Protein AF-A0A497NDK1-F1 (afdb_monomer)

Radius of gyration: 22.95 Å; Cα contacts (8 Å, |Δi|>4): 474; chains: 1; bounding box: 69×47×77 Å

Structure (mmCIF, N/CA/C/O backbone):
data_AF-A0A497NDK1-F1
#
_entry.id   AF-A0A497NDK1-F1
#
loop_
_atom_site.group_PDB
_atom_site.id
_atom_site.type_symbol
_atom_site.label_atom_id
_atom_site.label_alt_id
_atom_site.label_comp_id
_atom_site.label_asym_id
_atom_site.label_entity_id
_atom_site.label_seq_id
_atom_site.pdbx_PDB_ins_code
_atom_site.Cartn_x
_atom_site.Cartn_y
_atom_site.Cartn_z
_atom_site.occupancy
_atom_site.B_iso_or_equiv
_atom_site.auth_seq_id
_atom_site.auth_comp_id
_atom_site.auth_asym_id
_atom_site.auth_atom_id
_atom_site.pdbx_PDB_model_num
ATOM 1 N N . MET A 1 1 ? -43.859 -19.695 54.385 1.00 60.38 1 MET A N 1
ATOM 2 C CA . MET A 1 1 ? -43.938 -19.738 52.902 1.00 60.38 1 MET A CA 1
ATOM 3 C C . MET A 1 1 ? -43.844 -21.195 52.473 1.00 60.38 1 MET A C 1
ATOM 5 O O . MET A 1 1 ? -42.986 -21.878 53.012 1.00 60.38 1 MET A O 1
ATOM 9 N N . SER A 1 2 ? -44.721 -21.700 51.596 1.00 86.81 2 SER A N 1
ATOM 10 C CA . SER A 1 2 ? -44.651 -23.110 51.175 1.00 86.81 2 SER A CA 1
ATOM 11 C C . SER A 1 2 ? -43.402 -23.364 50.324 1.00 86.81 2 SER A C 1
ATOM 13 O O . SER A 1 2 ? -42.960 -22.473 49.598 1.00 86.81 2 SER A O 1
ATOM 15 N N . VAL A 1 3 ? -42.848 -24.577 50.402 1.00 86.19 3 VAL A N 1
ATOM 16 C CA . VAL A 1 3 ? -41.679 -25.030 49.619 1.00 86.19 3 VAL A CA 1
ATOM 17 C C . VAL A 1 3 ? -41.841 -24.708 48.127 1.00 86.19 3 VAL A C 1
ATOM 19 O O . VAL A 1 3 ? -40.914 -24.229 47.483 1.00 86.19 3 VAL A O 1
ATOM 22 N N . TRP A 1 4 ? -43.061 -24.833 47.606 1.00 86.31 4 TRP A N 1
ATOM 23 C CA . TRP A 1 4 ? -43.421 -24.505 46.226 1.00 86.31 4 TRP A CA 1
ATOM 24 C C . TRP A 1 4 ? -43.173 -23.045 45.825 1.00 86.31 4 TRP A C 1
ATOM 26 O O . TRP A 1 4 ? -42.798 -22.789 44.686 1.00 86.31 4 TRP A O 1
ATOM 36 N N . LYS A 1 5 ? -43.318 -22.083 46.748 1.00 85.75 5 LYS A N 1
ATOM 37 C CA . LYS A 1 5 ? -43.006 -20.669 46.470 1.00 85.75 5 LYS A CA 1
ATOM 38 C C . LYS A 1 5 ? -41.501 -20.436 46.322 1.00 85.75 5 LYS A C 1
ATOM 40 O O . LYS A 1 5 ? -41.099 -19.641 45.481 1.00 85.75 5 LYS A O 1
ATOM 45 N N . TRP A 1 6 ? -40.679 -21.147 47.097 1.00 86.12 6 TRP A N 1
ATOM 46 C CA . TRP A 1 6 ? -39.218 -21.087 46.977 1.00 86.12 6 TRP A CA 1
ATOM 47 C C . TRP A 1 6 ? -38.720 -21.758 45.698 1.00 86.12 6 TRP A C 1
ATOM 49 O O . TRP A 1 6 ? -37.878 -21.194 45.007 1.00 86.12 6 TRP A O 1
ATOM 59 N N . VAL A 1 7 ? -39.293 -22.910 45.337 1.00 87.56 7 VAL A N 1
ATOM 60 C CA . VAL A 1 7 ? -38.983 -23.598 44.074 1.00 87.56 7 VAL A CA 1
ATOM 61 C C . VAL A 1 7 ? -39.360 -22.730 42.870 1.00 87.56 7 VAL A C 1
ATOM 63 O O . VAL A 1 7 ? -38.548 -22.557 41.966 1.00 87.56 7 VAL A O 1
ATOM 66 N N . ALA A 1 8 ? -40.550 -22.121 42.874 1.00 89.25 8 ALA A N 1
ATOM 67 C CA . ALA A 1 8 ? -40.978 -21.222 41.803 1.00 89.25 8 ALA A CA 1
ATOM 68 C C . ALA A 1 8 ? -40.075 -19.981 41.681 1.00 89.25 8 ALA A C 1
ATOM 70 O O . ALA A 1 8 ? -39.702 -19.602 40.574 1.00 89.25 8 ALA A O 1
ATOM 71 N N . LEU A 1 9 ? -39.675 -19.377 42.806 1.00 90.56 9 LEU A N 1
ATOM 72 C CA . LEU A 1 9 ? -38.769 -18.227 42.812 1.00 90.56 9 LEU A CA 1
ATOM 73 C C . LEU A 1 9 ? -37.385 -18.586 42.247 1.00 90.56 9 LEU A C 1
ATOM 75 O O . LEU A 1 9 ? -36.852 -17.843 41.426 1.00 90.56 9 LEU A O 1
ATOM 79 N N . LEU A 1 10 ? -36.828 -19.738 42.632 1.00 90.06 10 LEU A N 1
ATOM 80 C CA . LEU A 1 10 ? -35.545 -20.221 42.110 1.00 90.06 10 LEU A CA 1
ATOM 81 C C . LEU A 1 10 ? -35.603 -20.498 40.603 1.00 90.06 10 LEU A C 1
ATOM 83 O O . LEU A 1 10 ? -34.673 -20.137 39.886 1.00 90.06 10 LEU A O 1
ATOM 87 N N . LEU A 1 11 ? -36.704 -21.071 40.108 1.00 90.25 11 LEU A N 1
ATOM 88 C CA . LEU A 1 11 ? -36.908 -21.295 38.673 1.00 90.25 11 LEU A CA 1
ATOM 89 C C . LEU A 1 11 ? -37.003 -19.978 37.890 1.00 90.25 11 LEU A C 1
ATOM 91 O O . LEU A 1 11 ? -36.405 -19.864 36.823 1.00 90.25 11 LEU A O 1
ATOM 95 N N . ILE A 1 12 ? -37.690 -18.965 38.427 1.00 91.81 12 ILE A N 1
ATOM 96 C CA . ILE A 1 12 ? -37.775 -17.632 37.808 1.00 91.81 12 ILE A CA 1
ATOM 97 C C . ILE A 1 12 ? -36.397 -16.954 37.771 1.00 91.81 12 ILE A C 1
ATOM 99 O O . ILE A 1 12 ? -36.025 -16.372 36.752 1.00 91.81 12 ILE A O 1
ATOM 103 N N . ILE A 1 13 ? -35.610 -17.050 38.846 1.00 90.62 13 ILE A N 1
ATOM 104 C CA . ILE A 1 13 ? -34.250 -16.489 38.895 1.00 90.62 13 ILE A CA 1
ATOM 105 C C . ILE A 1 13 ? -33.337 -17.209 37.898 1.00 90.62 13 ILE A C 1
ATOM 107 O O . ILE A 1 13 ? -32.621 -16.556 37.142 1.00 90.62 13 ILE A O 1
ATOM 111 N N . ALA A 1 14 ? -33.394 -18.540 37.832 1.00 89.38 14 ALA A N 1
ATOM 112 C CA . ALA A 1 14 ? -32.601 -19.316 36.883 1.00 89.38 14 ALA A CA 1
ATOM 113 C C . ALA A 1 14 ? -32.963 -18.966 35.430 1.00 89.38 14 ALA A C 1
ATOM 115 O O . ALA A 1 14 ? -32.075 -18.728 34.613 1.00 89.38 14 ALA A O 1
ATOM 116 N N . LEU A 1 15 ? -34.260 -18.855 35.122 1.00 91.50 15 LEU A N 1
ATOM 117 C CA . LEU A 1 15 ? -34.741 -18.518 33.784 1.00 91.50 15 LEU A CA 1
ATOM 118 C C . LEU A 1 15 ? -34.362 -17.088 33.379 1.00 91.50 15 LEU A C 1
ATOM 120 O O . LEU A 1 15 ? -33.895 -16.872 32.266 1.00 91.50 15 LEU A O 1
ATOM 124 N N . THR A 1 16 ? -34.514 -16.113 34.277 1.00 87.81 16 THR A N 1
ATOM 125 C CA . THR A 1 16 ? -34.146 -14.715 33.993 1.00 87.81 16 THR A CA 1
ATOM 126 C C . THR A 1 16 ? -32.640 -14.544 33.843 1.00 87.81 16 THR A C 1
ATOM 128 O O . THR A 1 16 ? -32.204 -13.844 32.933 1.00 87.81 16 THR A O 1
ATOM 131 N N . THR A 1 17 ? -31.841 -15.245 34.649 1.00 88.06 17 THR A N 1
ATOM 132 C CA . THR A 1 17 ? -30.378 -15.261 34.509 1.00 88.06 17 THR A CA 1
ATOM 133 C C . THR A 1 17 ? -29.966 -15.903 33.185 1.00 88.06 17 THR A C 1
ATOM 135 O O . THR A 1 17 ? -29.129 -15.353 32.479 1.00 88.06 17 THR A O 1
ATOM 138 N N . PHE A 1 18 ? -30.590 -17.020 32.796 1.00 88.50 18 PHE A N 1
ATOM 139 C CA . PHE A 1 18 ? -30.325 -17.679 31.517 1.00 88.50 18 PHE A CA 1
ATOM 140 C C . PHE A 1 18 ? -30.688 -16.791 30.322 1.00 88.50 18 PHE A C 1
ATOM 142 O O . PHE A 1 18 ? -29.882 -16.641 29.409 1.00 88.50 18 PHE A O 1
ATOM 149 N N . VAL A 1 19 ? -31.860 -16.149 30.343 1.00 87.88 19 VAL A N 1
ATOM 150 C CA . VAL A 1 19 ? -32.277 -15.208 29.293 1.00 87.88 19 VAL A CA 1
ATOM 151 C C . VAL A 1 19 ? -31.343 -14.002 29.243 1.00 87.88 19 VAL A C 1
ATOM 153 O O . VAL A 1 19 ? -30.926 -13.612 28.158 1.00 87.88 19 VAL A O 1
ATOM 156 N N . PHE A 1 20 ? -30.961 -13.435 30.390 1.00 84.12 20 PHE A N 1
ATOM 157 C CA . PHE A 1 20 ? -30.026 -12.313 30.445 1.00 84.12 20 PHE A CA 1
ATOM 158 C C . PHE A 1 20 ? -28.649 -12.697 29.898 1.00 84.12 20 PHE A C 1
ATOM 160 O O . PHE A 1 20 ? -28.130 -11.990 29.045 1.00 84.12 20 PHE A O 1
ATOM 167 N N . VAL A 1 21 ? -28.085 -13.835 30.313 1.00 82.44 21 VAL A N 1
ATOM 168 C CA . VAL A 1 21 ? -26.809 -14.346 29.789 1.00 82.44 21 VAL A CA 1
ATOM 169 C C . VAL A 1 21 ? -26.918 -14.634 28.296 1.00 82.44 21 VAL A C 1
ATOM 171 O O . VAL A 1 21 ? -26.023 -14.260 27.551 1.00 82.44 21 VAL A O 1
ATOM 174 N N . TYR A 1 22 ? -28.013 -15.233 27.831 1.00 80.31 22 TYR A N 1
ATOM 175 C CA . TYR A 1 22 ? -28.229 -15.516 26.414 1.00 80.31 22 TYR A CA 1
ATOM 176 C C . TYR A 1 22 ? -28.329 -14.234 25.578 1.00 80.31 22 TYR A C 1
ATOM 178 O O . TYR A 1 22 ? -27.669 -14.116 24.548 1.00 80.31 22 TYR A O 1
ATOM 186 N N . VAL A 1 23 ? -29.115 -13.249 26.015 1.00 75.81 23 VAL A N 1
ATOM 187 C CA . VAL A 1 23 ? -29.250 -11.958 25.324 1.00 75.81 23 VAL A CA 1
ATOM 188 C C . VAL A 1 23 ? -27.934 -11.186 25.377 1.00 75.81 23 VAL A C 1
ATOM 190 O O . VAL A 1 23 ? -27.482 -10.695 24.350 1.00 75.81 23 VAL A O 1
ATOM 193 N N . PHE A 1 24 ? -27.282 -11.124 26.537 1.00 70.00 24 PHE A N 1
ATOM 194 C CA . PHE A 1 24 ? -26.006 -10.435 26.714 1.00 70.00 24 PHE A CA 1
ATOM 195 C C . PHE A 1 24 ? -24.898 -11.077 25.875 1.00 70.00 24 PHE A C 1
ATOM 197 O O . PHE A 1 24 ? -24.191 -10.364 25.172 1.00 70.00 24 PHE A O 1
ATOM 204 N N . MET A 1 25 ? -24.795 -12.410 25.860 1.00 63.50 25 MET A N 1
ATOM 205 C CA . MET A 1 25 ? -23.858 -13.138 25.000 1.00 63.50 25 MET A CA 1
ATOM 206 C C . MET A 1 25 ? -24.147 -12.872 23.524 1.00 63.50 25 MET A C 1
ATOM 208 O O . MET A 1 25 ? -23.221 -12.571 22.787 1.00 63.50 25 MET A O 1
ATOM 212 N N . ASN A 1 26 ? -25.407 -12.903 23.080 1.00 59.91 26 ASN A N 1
ATOM 213 C CA . ASN A 1 26 ? -25.733 -12.611 21.681 1.00 59.91 26 ASN A CA 1
ATOM 214 C C . ASN A 1 26 ? -25.439 -11.154 21.299 1.00 59.91 26 ASN A C 1
ATOM 216 O O . ASN A 1 26 ? -24.910 -10.914 20.222 1.00 59.91 26 ASN A O 1
ATOM 220 N N . VAL A 1 27 ? -25.718 -10.182 22.170 1.00 59.06 27 VAL A N 1
ATOM 221 C CA . VAL A 1 27 ? -25.420 -8.761 21.919 1.00 59.06 27 VAL A CA 1
ATOM 222 C C . VAL A 1 27 ? -23.909 -8.499 21.914 1.00 59.06 27 VAL A C 1
ATOM 224 O O . VAL A 1 27 ? -23.417 -7.784 21.045 1.00 59.06 27 VAL A O 1
ATOM 227 N N . PHE A 1 28 ? -23.159 -9.102 22.839 1.00 52.59 28 PHE A N 1
ATOM 228 C CA . PHE A 1 28 ? -21.706 -8.935 22.942 1.00 52.59 28 PHE A CA 1
ATOM 229 C C . PHE A 1 28 ? -20.963 -9.664 21.809 1.00 52.59 28 PHE A C 1
ATOM 231 O O . PHE A 1 28 ? -20.016 -9.123 21.240 1.00 52.59 28 PHE A O 1
ATOM 238 N N . MET A 1 29 ? -21.443 -10.847 21.408 1.00 52.03 29 MET A N 1
ATOM 239 C CA . MET A 1 29 ? -20.913 -11.612 20.271 1.00 52.03 29 MET A CA 1
ATOM 240 C C . MET A 1 29 ? -21.296 -11.002 18.912 1.00 52.03 29 MET A C 1
ATOM 242 O O . MET A 1 29 ? -20.622 -11.269 17.921 1.00 52.03 29 MET A O 1
ATOM 246 N N . ALA A 1 30 ? -22.349 -10.178 18.844 1.00 50.09 30 ALA A N 1
ATOM 247 C CA . ALA A 1 30 ? -22.835 -9.568 17.603 1.00 50.09 30 ALA A CA 1
ATOM 248 C C . ALA A 1 30 ? -22.260 -8.174 17.297 1.00 50.09 30 ALA A C 1
ATOM 250 O O . ALA A 1 30 ? -22.630 -7.586 16.278 1.00 50.09 30 ALA A O 1
ATOM 251 N N . SER A 1 31 ? -21.366 -7.621 18.128 1.00 59.34 31 SER A N 1
ATOM 252 C CA . SER A 1 31 ? -20.713 -6.356 17.769 1.00 59.34 31 SER A CA 1
ATOM 253 C C . SER A 1 31 ? -19.657 -6.596 16.683 1.00 59.34 31 SER A C 1
ATOM 255 O O . SER A 1 31 ? -18.568 -7.118 16.917 1.00 59.34 31 SER A O 1
ATOM 257 N N . GLU A 1 32 ? -20.010 -6.259 15.445 1.00 77.50 32 GLU A N 1
ATOM 258 C CA . GLU A 1 32 ? -19.085 -6.297 14.319 1.00 77.50 32 GLU A CA 1
ATOM 259 C C . GLU A 1 32 ? -17.939 -5.302 14.552 1.00 77.50 32 GLU A C 1
ATOM 261 O O . GLU A 1 32 ? -18.168 -4.119 14.817 1.00 77.50 32 GLU A O 1
ATOM 266 N N . SER A 1 33 ? -16.690 -5.769 14.445 1.00 88.38 33 SER A N 1
ATOM 267 C CA . SER A 1 33 ? -15.537 -4.873 14.562 1.00 88.38 33 SER A CA 1
ATOM 268 C C . SER A 1 33 ? -15.560 -3.809 13.458 1.00 88.38 33 SER A C 1
ATOM 270 O O . SER A 1 33 ? -15.976 -4.070 12.328 1.00 88.38 33 SER A O 1
ATOM 272 N N . LEU A 1 34 ? -15.040 -2.614 13.749 1.00 90.88 34 LEU A N 1
ATOM 273 C CA . LEU A 1 34 ? -14.919 -1.534 12.762 1.00 90.88 34 LEU A CA 1
ATOM 274 C C . LEU A 1 34 ? -14.203 -1.983 11.476 1.00 90.88 34 LEU A C 1
ATOM 276 O O . LEU A 1 34 ? -14.623 -1.615 10.382 1.00 90.88 34 LEU A O 1
ATOM 280 N N . ALA A 1 35 ? -13.164 -2.812 11.612 1.00 90.94 35 ALA A N 1
ATOM 281 C CA . ALA A 1 35 ? -12.427 -3.371 10.483 1.00 90.94 35 ALA A CA 1
ATOM 282 C C . ALA A 1 35 ? -13.299 -4.282 9.607 1.00 90.94 35 ALA A C 1
ATOM 284 O O . ALA A 1 35 ? -13.237 -4.203 8.383 1.00 90.94 35 ALA A O 1
ATOM 285 N N . GLU A 1 36 ? -14.129 -5.125 10.227 1.00 92.69 36 GLU A N 1
ATOM 286 C CA . GLU A 1 36 ? -15.031 -6.026 9.509 1.00 92.69 36 GLU A CA 1
ATOM 287 C C . GLU A 1 36 ? -16.109 -5.246 8.747 1.00 92.69 36 GLU A C 1
ATOM 289 O O . GLU A 1 36 ? -16.332 -5.490 7.559 1.00 92.69 36 GLU A O 1
ATOM 294 N N . LYS A 1 37 ? -16.703 -4.242 9.403 1.00 95.12 37 LYS A N 1
ATOM 295 C CA . LYS A 1 37 ? -17.673 -3.337 8.781 1.00 95.12 37 LYS A CA 1
ATOM 296 C C . LYS A 1 37 ? -17.079 -2.635 7.558 1.00 95.12 37 LYS A C 1
ATOM 298 O O . LYS A 1 37 ? -17.701 -2.603 6.493 1.00 95.12 37 LYS A O 1
ATOM 303 N N . ASP A 1 38 ? -15.873 -2.085 7.692 1.00 96.56 38 ASP A N 1
ATOM 304 C CA . ASP A 1 38 ? -15.192 -1.385 6.598 1.00 96.56 38 ASP A CA 1
ATOM 305 C C . ASP A 1 38 ? -14.865 -2.350 5.449 1.00 96.56 38 ASP A C 1
ATOM 307 O O . ASP A 1 38 ? -15.122 -2.038 4.286 1.00 96.56 38 ASP A O 1
ATOM 311 N N . ARG A 1 39 ? -14.378 -3.560 5.762 1.00 96.19 39 ARG A N 1
ATOM 312 C CA . ARG A 1 39 ? -14.104 -4.610 4.771 1.00 96.19 39 ARG A CA 1
ATOM 313 C C . ARG A 1 39 ? -15.349 -4.972 3.965 1.00 96.19 39 ARG A C 1
ATOM 315 O O . ARG A 1 39 ? -15.271 -5.044 2.742 1.00 96.19 39 ARG A O 1
ATOM 322 N N . LYS A 1 40 ? -16.494 -5.181 4.623 1.00 96.94 40 LYS A N 1
ATOM 323 C CA . LYS A 1 40 ? -17.760 -5.478 3.933 1.00 96.94 40 LYS A CA 1
ATOM 324 C C . LYS A 1 40 ? -18.222 -4.313 3.067 1.00 96.94 40 LYS A C 1
ATOM 326 O O . LYS A 1 40 ? -18.597 -4.534 1.916 1.00 96.94 40 LYS A O 1
ATOM 331 N N . THR A 1 41 ? -18.134 -3.091 3.598 1.00 98.00 41 THR A N 1
ATOM 332 C CA . THR A 1 41 ? -18.524 -1.854 2.899 1.00 98.00 41 THR A CA 1
ATOM 333 C C . THR A 1 41 ? -17.796 -1.704 1.563 1.00 98.00 41 THR A C 1
ATOM 335 O O . THR A 1 41 ? -18.415 -1.317 0.577 1.00 98.00 41 THR A O 1
ATOM 338 N N . TYR A 1 42 ? -16.509 -2.056 1.515 1.00 98.31 42 TYR A N 1
ATOM 339 C CA . TYR A 1 42 ? -15.668 -1.916 0.322 1.00 98.31 42 TYR A CA 1
ATOM 340 C C . TYR A 1 42 ? -15.339 -3.244 -0.377 1.00 98.31 42 TYR A C 1
ATOM 342 O O . TYR A 1 42 ? -14.395 -3.318 -1.162 1.00 98.31 42 TYR A O 1
ATOM 350 N N . SER A 1 43 ? -16.097 -4.309 -0.107 1.00 98.25 43 SER A N 1
ATOM 351 C CA . SER A 1 43 ? -15.811 -5.663 -0.608 1.00 98.25 43 SER A CA 1
ATOM 352 C C . SER A 1 43 ? -15.699 -5.743 -2.136 1.00 98.25 43 SER A C 1
ATOM 354 O O . SER A 1 43 ? -14.766 -6.359 -2.647 1.00 98.25 43 SER A O 1
ATOM 356 N N . LEU A 1 44 ? -16.583 -5.062 -2.874 1.00 98.50 44 LEU A N 1
ATOM 357 C CA . LEU A 1 44 ? -16.532 -5.017 -4.339 1.00 98.50 44 LEU A CA 1
ATOM 358 C C . LEU A 1 44 ? -15.276 -4.296 -4.853 1.00 98.50 44 LEU A C 1
ATOM 360 O O . LEU A 1 44 ? -14.633 -4.751 -5.796 1.00 98.50 44 LEU A O 1
ATOM 364 N N . GLN A 1 45 ? -14.908 -3.175 -4.235 1.00 98.81 45 GLN A N 1
ATOM 365 C CA . GLN A 1 45 ? -13.708 -2.420 -4.592 1.00 98.81 45 GLN A CA 1
ATOM 366 C C . GLN A 1 45 ? -12.442 -3.222 -4.288 1.00 98.81 45 GLN A C 1
ATOM 368 O O . GLN A 1 45 ? -11.505 -3.207 -5.084 1.00 98.81 45 GLN A O 1
ATOM 373 N N . LEU A 1 46 ? -12.422 -3.952 -3.171 1.00 98.81 46 LEU A N 1
ATOM 374 C CA . LEU A 1 46 ? -11.319 -4.840 -2.815 1.00 98.81 46 LEU A CA 1
ATOM 375 C C . LEU A 1 46 ? -11.189 -6.014 -3.796 1.00 98.81 46 LEU A C 1
ATOM 377 O O . LEU A 1 46 ? -10.068 -6.348 -4.169 1.00 98.81 46 LEU A O 1
ATOM 381 N N . GLN A 1 47 ? -12.305 -6.587 -4.264 1.00 98.81 47 GLN A N 1
ATOM 382 C CA . GLN A 1 47 ? -12.283 -7.597 -5.327 1.00 98.81 47 GLN A CA 1
ATOM 383 C C . GLN A 1 47 ? -11.678 -7.021 -6.613 1.00 98.81 47 GLN A C 1
ATOM 385 O O . GLN A 1 47 ? -10.726 -7.587 -7.130 1.00 98.81 47 GLN A O 1
ATOM 390 N N . ARG A 1 48 ? -12.135 -5.847 -7.075 1.00 98.88 48 ARG A N 1
ATOM 391 C CA . ARG A 1 48 ? -11.570 -5.183 -8.269 1.00 98.88 48 ARG A CA 1
ATOM 392 C C . ARG A 1 48 ? -10.072 -4.902 -8.138 1.00 98.88 48 ARG A C 1
ATOM 394 O O . ARG A 1 48 ? -9.333 -5.008 -9.109 1.00 98.88 48 ARG A O 1
ATOM 401 N N . ALA A 1 49 ? -9.619 -4.553 -6.937 1.00 98.94 49 ALA A N 1
ATOM 402 C CA . ALA A 1 49 ? -8.206 -4.352 -6.646 1.00 98.94 49 ALA A CA 1
ATOM 403 C C . ALA A 1 49 ? -7.407 -5.663 -6.738 1.00 98.94 49 ALA A C 1
ATOM 405 O O . ALA A 1 49 ? -6.300 -5.680 -7.272 1.00 98.94 49 ALA A O 1
ATOM 406 N N . ALA A 1 50 ? -7.966 -6.772 -6.248 1.00 98.88 50 ALA A N 1
ATOM 407 C CA . ALA A 1 50 ? -7.358 -8.091 -6.394 1.00 98.88 50 ALA A CA 1
ATOM 408 C C . ALA A 1 50 ? -7.347 -8.555 -7.860 1.00 98.88 50 ALA A C 1
ATOM 410 O O . ALA A 1 50 ? -6.347 -9.112 -8.311 1.00 98.88 50 ALA A O 1
ATOM 411 N N . ASP A 1 51 ? -8.414 -8.278 -8.613 1.00 98.88 51 ASP A N 1
ATOM 412 C CA . ASP A 1 51 ? -8.515 -8.568 -10.046 1.00 98.88 51 ASP A CA 1
ATOM 413 C C . ASP A 1 51 ? -7.448 -7.800 -10.836 1.00 98.88 51 ASP A C 1
ATOM 415 O O . ASP A 1 51 ? -6.798 -8.381 -11.702 1.00 98.88 51 ASP A O 1
ATOM 419 N N . TYR A 1 52 ? -7.202 -6.529 -10.490 1.00 98.88 52 TYR A N 1
ATOM 420 C CA . TYR A 1 52 ? -6.101 -5.735 -11.043 1.00 98.88 52 TYR A CA 1
ATOM 421 C C . TYR A 1 52 ? -4.742 -6.406 -10.802 1.00 98.88 52 TYR A C 1
ATOM 423 O O . TYR A 1 52 ? -3.949 -6.549 -11.729 1.00 98.88 52 TYR A O 1
ATOM 431 N N . LEU A 1 53 ? -4.461 -6.853 -9.573 1.00 98.88 53 LEU A N 1
ATOM 432 C CA . LEU A 1 53 ? -3.197 -7.530 -9.259 1.00 98.88 53 LEU A CA 1
ATOM 433 C C . LEU A 1 53 ? -3.051 -8.848 -10.032 1.00 98.88 53 LEU A C 1
ATOM 435 O O . LEU A 1 53 ? -1.984 -9.128 -10.570 1.00 98.88 53 LEU A O 1
ATOM 439 N N . LYS A 1 54 ? -4.131 -9.632 -10.129 1.00 98.81 54 LYS A N 1
ATOM 440 C CA . LYS A 1 54 ? -4.166 -10.873 -10.911 1.00 98.81 54 LYS A CA 1
ATOM 441 C C . LYS A 1 54 ? -3.940 -10.616 -12.402 1.00 98.81 54 LYS A C 1
ATOM 443 O O . LYS A 1 54 ? -3.186 -11.348 -13.027 1.00 98.81 54 LYS A O 1
ATOM 448 N N . ALA A 1 55 ? -4.582 -9.602 -12.976 1.00 98.56 55 ALA A N 1
ATOM 449 C CA . ALA A 1 55 ? -4.450 -9.277 -14.396 1.00 98.56 55 ALA A CA 1
ATOM 450 C C . ALA A 1 55 ? -3.020 -8.862 -14.780 1.00 98.56 55 ALA A C 1
ATOM 452 O O . ALA A 1 55 ? -2.621 -9.028 -15.928 1.00 98.56 55 ALA A O 1
ATOM 453 N N . ASN A 1 56 ? -2.254 -8.351 -13.813 1.00 98.56 56 ASN A N 1
ATOM 454 C CA . ASN A 1 56 ? -0.870 -7.916 -13.981 1.00 98.56 56 ASN A CA 1
ATOM 455 C C . ASN A 1 56 ? 0.164 -8.969 -13.544 1.00 98.56 56 ASN A C 1
ATOM 457 O O . ASN A 1 56 ? 1.362 -8.679 -13.512 1.00 98.56 56 ASN A O 1
ATOM 461 N N . PHE A 1 57 ? -0.282 -10.175 -13.185 1.00 98.69 57 PHE A N 1
ATOM 462 C CA . PHE A 1 57 ? 0.588 -11.295 -12.855 1.00 98.69 57 PHE A CA 1
ATOM 463 C C . PHE A 1 57 ? 1.201 -11.898 -14.123 1.00 98.69 57 PHE A C 1
ATOM 465 O O . PHE A 1 57 ? 0.501 -12.250 -15.070 1.00 98.69 57 PHE A O 1
ATOM 472 N N . ASN A 1 58 ? 2.523 -12.025 -14.134 1.00 98.19 58 ASN A N 1
ATOM 473 C CA . ASN A 1 58 ? 3.280 -12.658 -15.200 1.00 98.19 58 ASN A CA 1
ATOM 474 C C . ASN A 1 58 ? 3.514 -14.134 -14.859 1.00 98.19 58 ASN A C 1
ATOM 476 O O . ASN A 1 58 ? 4.214 -14.444 -13.894 1.00 98.19 58 ASN A O 1
ATOM 480 N N . GLU A 1 59 ? 2.959 -15.031 -15.673 1.00 97.25 59 GLU A N 1
ATOM 481 C CA . GLU A 1 59 ? 3.030 -16.481 -15.458 1.00 97.25 59 GLU A CA 1
ATOM 482 C C . GLU A 1 59 ? 4.446 -17.062 -15.564 1.00 97.25 59 GLU A C 1
ATOM 484 O O . GLU A 1 59 ? 4.748 -18.039 -14.886 1.00 97.25 59 GLU A O 1
ATOM 489 N N . ASP A 1 60 ? 5.337 -16.464 -16.355 1.00 95.69 60 ASP A N 1
ATOM 490 C CA . ASP A 1 60 ? 6.710 -16.960 -16.511 1.00 95.69 60 ASP A CA 1
ATOM 491 C C . ASP A 1 60 ? 7.596 -16.515 -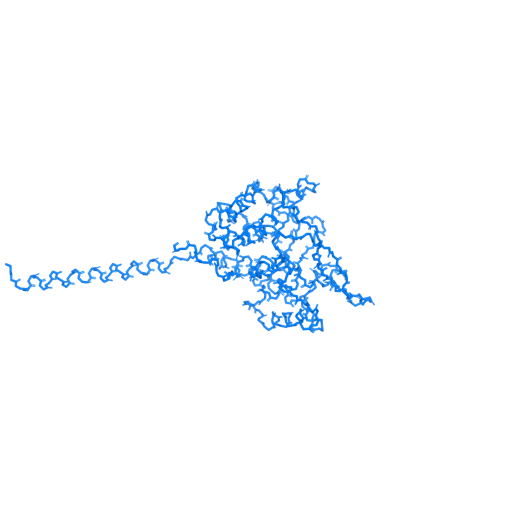15.343 1.00 95.69 60 ASP A C 1
ATOM 493 O O . ASP A 1 60 ? 8.381 -17.289 -14.793 1.00 95.69 60 ASP A O 1
ATOM 497 N N . LEU A 1 61 ? 7.462 -15.248 -14.942 1.00 96.62 61 LEU A N 1
ATOM 498 C CA . LEU A 1 61 ? 8.246 -14.670 -13.851 1.00 96.62 61 LEU A CA 1
ATOM 499 C C . LEU A 1 61 ? 7.681 -15.003 -12.475 1.00 96.62 61 LEU A C 1
ATOM 501 O O . LEU A 1 61 ? 8.421 -14.906 -11.495 1.00 96.62 61 LEU A O 1
ATOM 505 N N . LYS A 1 62 ? 6.396 -15.366 -12.401 1.00 98.12 62 LYS A N 1
ATOM 506 C CA . LYS A 1 62 ? 5.623 -15.542 -11.167 1.00 98.12 62 LYS A CA 1
ATOM 507 C C . LYS A 1 62 ? 5.657 -14.293 -10.281 1.00 98.12 62 LYS A C 1
ATOM 509 O O . LYS A 1 62 ? 5.790 -14.374 -9.060 1.00 98.12 62 LYS A O 1
ATOM 514 N N . LEU A 1 63 ? 5.548 -13.126 -10.919 1.00 98.19 63 LEU A N 1
ATOM 515 C CA . LEU A 1 63 ? 5.563 -11.800 -10.297 1.00 98.19 63 LEU A CA 1
ATOM 516 C C . LEU A 1 63 ? 4.517 -10.888 -10.952 1.00 98.19 63 LEU A C 1
ATOM 518 O O . LEU A 1 63 ? 4.204 -11.034 -12.127 1.00 98.19 63 LEU A O 1
ATOM 522 N N . VAL A 1 64 ? 4.015 -9.913 -10.204 1.00 98.69 64 VAL A N 1
ATOM 523 C CA . VAL A 1 64 ? 3.158 -8.818 -10.669 1.00 98.69 64 VAL A CA 1
ATOM 524 C C . VAL A 1 64 ? 4.035 -7.624 -11.053 1.00 98.69 64 VAL A C 1
ATOM 526 O O . VAL A 1 64 ? 4.969 -7.290 -10.313 1.00 98.69 64 VAL A O 1
ATOM 529 N N . CYS A 1 65 ? 3.768 -7.001 -12.202 1.00 98.44 65 CYS A N 1
ATOM 530 C CA . CYS A 1 65 ? 4.504 -5.813 -12.646 1.00 98.44 65 CYS A CA 1
ATOM 531 C C . CYS A 1 65 ? 4.159 -4.565 -11.809 1.00 98.44 65 CYS A C 1
ATOM 533 O O . CYS A 1 65 ? 3.160 -4.536 -11.091 1.00 98.44 65 CYS A O 1
ATOM 535 N N . GLU A 1 66 ? 4.977 -3.518 -11.905 1.00 98.38 66 GLU A N 1
ATOM 536 C CA . GLU A 1 66 ? 4.810 -2.261 -11.161 1.00 98.38 66 GLU A CA 1
ATOM 537 C C . GLU A 1 66 ? 3.492 -1.556 -11.517 1.00 98.38 66 GLU A C 1
ATOM 539 O O . GLU A 1 66 ? 2.769 -1.074 -10.638 1.00 98.38 66 GLU A O 1
ATOM 544 N N . SER A 1 67 ? 3.181 -1.501 -12.814 1.00 98.31 67 SER A N 1
ATOM 545 C CA . SER A 1 67 ? 1.959 -0.913 -13.368 1.00 98.31 67 SER A CA 1
ATOM 546 C C . SER A 1 67 ? 1.784 -1.310 -14.837 1.00 98.31 67 SER A C 1
ATOM 548 O O . SER A 1 67 ? 2.769 -1.273 -15.573 1.00 98.31 67 SER A O 1
ATOM 550 N N . PRO A 1 68 ? 0.565 -1.601 -15.323 1.00 97.62 68 PRO A N 1
ATOM 551 C CA . PRO A 1 68 ? 0.313 -1.792 -16.751 1.00 97.62 68 PRO A CA 1
ATOM 552 C C . PRO A 1 68 ? 0.247 -0.479 -17.543 1.00 97.62 68 PRO A C 1
ATOM 554 O O . PRO A 1 68 ? 0.206 -0.510 -18.770 1.00 97.62 68 PRO A O 1
ATOM 557 N N . ASP A 1 69 ? 0.204 0.675 -16.869 1.00 97.44 69 ASP A N 1
ATOM 558 C CA . ASP A 1 69 ? -0.176 1.947 -17.496 1.00 97.44 69 ASP A CA 1
ATOM 559 C C . ASP A 1 69 ? 0.905 2.514 -18.432 1.00 97.44 69 ASP A C 1
ATOM 561 O O . ASP A 1 69 ? 0.629 3.395 -19.247 1.00 97.44 69 ASP A O 1
ATOM 565 N N . THR A 1 70 ? 2.144 2.019 -18.337 1.00 96.25 70 THR A N 1
ATOM 566 C CA . THR A 1 70 ? 3.229 2.357 -19.267 1.00 96.25 70 THR A CA 1
ATOM 567 C C . THR A 1 70 ? 4.035 1.116 -19.629 1.00 96.25 70 THR A C 1
ATOM 569 O O . THR A 1 70 ? 4.183 0.199 -18.824 1.00 96.25 70 THR A O 1
ATOM 572 N N . ALA A 1 71 ? 4.630 1.100 -20.826 1.00 95.81 71 ALA A N 1
ATOM 573 C CA . ALA A 1 71 ? 5.481 -0.010 -21.262 1.00 95.81 71 ALA A CA 1
ATOM 574 C C . ALA A 1 71 ? 6.708 -0.218 -20.353 1.00 95.81 71 ALA A C 1
ATOM 576 O O . ALA A 1 71 ? 7.186 -1.339 -20.201 1.00 95.81 71 ALA A O 1
ATOM 577 N N . GLU A 1 72 ? 7.224 0.852 -19.738 1.00 95.56 72 GLU A N 1
ATOM 578 C CA . GLU A 1 72 ? 8.349 0.765 -18.806 1.00 95.56 72 GLU A CA 1
ATOM 579 C C . GLU A 1 72 ? 7.948 0.118 -17.476 1.00 95.56 72 GLU A C 1
ATOM 581 O O . GLU A 1 72 ? 8.675 -0.734 -16.960 1.00 95.56 72 GLU A O 1
ATOM 586 N N . PHE A 1 73 ? 6.787 0.477 -16.931 1.00 97.25 73 PHE A N 1
ATOM 587 C CA . PHE A 1 73 ? 6.312 -0.105 -15.679 1.00 97.25 73 PHE A CA 1
ATOM 588 C C . PHE A 1 73 ? 5.769 -1.522 -15.874 1.00 97.25 73 PHE A C 1
ATOM 590 O O . PHE A 1 73 ? 5.991 -2.375 -15.017 1.00 97.25 73 PHE A O 1
ATOM 597 N N . ALA A 1 74 ? 5.176 -1.819 -17.034 1.00 97.75 74 ALA A N 1
ATOM 598 C CA . ALA A 1 74 ? 4.634 -3.142 -17.343 1.00 97.75 74 ALA A CA 1
ATOM 599 C C . ALA A 1 74 ? 5.730 -4.217 -17.420 1.00 97.75 74 ALA A C 1
ATOM 601 O O . ALA A 1 74 ? 5.470 -5.402 -17.213 1.00 97.75 74 ALA A O 1
ATOM 602 N N . ARG A 1 75 ? 6.975 -3.801 -17.685 1.00 97.44 75 ARG A N 1
ATOM 603 C CA . ARG A 1 75 ? 8.156 -4.673 -17.690 1.00 97.44 75 ARG A CA 1
ATOM 604 C C . ARG A 1 75 ? 9.000 -4.577 -16.414 1.00 97.44 75 ARG A C 1
ATOM 606 O O . ARG A 1 75 ? 10.028 -5.245 -16.339 1.00 97.44 75 ARG A O 1
ATOM 613 N N . THR A 1 76 ? 8.628 -3.748 -15.439 1.00 98.31 76 THR A N 1
ATOM 614 C CA . THR A 1 76 ? 9.373 -3.585 -14.180 1.00 98.31 76 THR A CA 1
ATOM 615 C C . THR A 1 76 ? 8.688 -4.367 -13.064 1.00 98.31 76 THR A C 1
ATOM 617 O O . THR A 1 76 ? 7.479 -4.272 -12.896 1.00 98.31 76 THR A O 1
ATOM 620 N N . TYR A 1 77 ? 9.459 -5.131 -12.291 1.00 98.19 77 TYR A N 1
ATOM 621 C CA . TYR A 1 77 ? 8.959 -5.980 -11.210 1.00 98.19 77 TYR A CA 1
ATOM 622 C C . TYR A 1 77 ? 9.746 -5.702 -9.929 1.00 98.19 77 TYR A C 1
ATOM 624 O O . TYR A 1 77 ? 10.946 -5.986 -9.861 1.00 98.19 77 TYR A O 1
ATOM 632 N N . TRP A 1 78 ? 9.085 -5.168 -8.900 1.00 97.12 78 TRP A N 1
ATOM 633 C CA . TRP A 1 78 ? 9.703 -4.969 -7.588 1.00 97.12 78 TRP A CA 1
ATOM 634 C C . TRP A 1 78 ? 9.483 -6.188 -6.700 1.00 97.12 78 TRP A C 1
ATOM 636 O O . TRP A 1 78 ? 8.352 -6.601 -6.443 1.00 97.12 78 TRP A O 1
ATOM 646 N N . LEU A 1 79 ? 10.568 -6.777 -6.206 1.00 94.94 79 LEU A N 1
ATOM 647 C CA . LEU A 1 79 ? 10.488 -7.980 -5.380 1.00 94.94 79 LEU A CA 1
ATOM 648 C C . LEU A 1 79 ? 9.810 -7.710 -4.032 1.00 94.94 79 LEU A C 1
ATOM 650 O O . LEU A 1 79 ? 8.990 -8.509 -3.586 1.00 94.94 79 LEU A O 1
ATOM 654 N N . VAL A 1 80 ? 10.145 -6.594 -3.379 1.00 89.62 80 VAL A N 1
ATOM 655 C CA . VAL A 1 80 ? 9.682 -6.310 -2.017 1.00 89.62 80 VAL A CA 1
ATOM 656 C C . VAL A 1 80 ? 8.491 -5.353 -2.019 1.00 89.62 80 VAL A C 1
ATOM 658 O O . VAL A 1 80 ? 7.414 -5.776 -1.615 1.00 89.62 80 VAL A O 1
ATOM 661 N N . ALA A 1 81 ? 8.638 -4.111 -2.486 1.00 89.31 81 ALA A N 1
ATOM 662 C CA . ALA A 1 81 ? 7.544 -3.130 -2.459 1.00 89.31 81 ALA A CA 1
ATOM 663 C C . ALA A 1 81 ? 6.262 -3.604 -3.180 1.00 89.31 81 ALA A C 1
ATOM 665 O O . ALA A 1 81 ? 5.164 -3.432 -2.658 1.00 89.31 81 ALA A O 1
ATOM 666 N N . ASP A 1 82 ? 6.385 -4.287 -4.323 1.00 96.62 82 ASP A N 1
ATOM 667 C CA . ASP A 1 82 ? 5.223 -4.801 -5.059 1.00 96.62 82 ASP A CA 1
ATOM 668 C C . ASP A 1 82 ? 4.886 -6.244 -4.674 1.00 96.62 82 ASP A C 1
ATOM 670 O O . ASP A 1 82 ? 3.805 -6.535 -4.162 1.00 96.62 82 ASP A O 1
ATOM 674 N N . ASN A 1 83 ? 5.807 -7.178 -4.921 1.00 97.75 83 ASN A N 1
ATOM 675 C CA . ASN A 1 83 ? 5.471 -8.600 -4.947 1.00 97.75 83 ASN A CA 1
ATOM 676 C C . ASN A 1 83 ? 5.344 -9.238 -3.566 1.00 97.75 83 ASN A C 1
ATOM 678 O O . ASN A 1 83 ? 4.484 -10.102 -3.374 1.00 97.75 83 ASN A O 1
ATOM 682 N N . LEU A 1 84 ? 6.116 -8.792 -2.569 1.00 95.69 84 LEU A N 1
ATOM 683 C CA . LEU A 1 84 ? 5.865 -9.218 -1.192 1.00 95.69 84 LEU A CA 1
ATOM 684 C C . LEU A 1 84 ? 4.450 -8.803 -0.780 1.00 95.69 84 LEU A C 1
ATOM 686 O O . LEU A 1 84 ? 3.713 -9.622 -0.237 1.00 95.69 84 LEU A O 1
ATOM 690 N N . TYR A 1 85 ? 4.031 -7.574 -1.078 1.00 97.44 85 TYR A N 1
ATOM 691 C CA . TYR A 1 85 ? 2.692 -7.104 -0.734 1.00 97.44 85 TYR A CA 1
ATOM 692 C C . TYR A 1 85 ? 1.599 -7.797 -1.535 1.00 97.44 85 TYR A C 1
ATOM 694 O O . TYR A 1 85 ? 0.636 -8.270 -0.930 1.00 97.44 85 TYR A O 1
ATOM 702 N N . ALA A 1 86 ? 1.771 -7.963 -2.845 1.00 98.44 86 ALA A N 1
ATOM 703 C CA . ALA A 1 86 ? 0.835 -8.704 -3.681 1.00 98.44 86 ALA A CA 1
ATOM 704 C C . ALA A 1 86 ? 0.630 -10.134 -3.153 1.00 98.44 86 ALA A C 1
ATOM 706 O O . ALA A 1 86 ? -0.507 -10.591 -3.029 1.00 98.44 86 ALA A O 1
ATOM 707 N N . SER A 1 87 ? 1.705 -10.806 -2.715 1.00 97.50 87 SER A N 1
ATOM 708 C CA . SER A 1 87 ? 1.629 -12.158 -2.149 1.00 97.50 87 SER A CA 1
ATOM 709 C C . SER A 1 87 ? 0.789 -12.257 -0.868 1.00 97.50 87 SER A C 1
ATOM 711 O O . SER A 1 87 ? 0.274 -13.326 -0.552 1.00 97.50 87 SER A O 1
ATOM 713 N N . TYR A 1 88 ? 0.620 -11.166 -0.114 1.00 96.69 88 TYR A N 1
ATOM 714 C CA . TYR A 1 88 ? -0.273 -11.122 1.048 1.00 96.69 88 TYR A CA 1
ATOM 715 C C . TYR A 1 88 ? -1.668 -10.610 0.690 1.00 96.69 88 TYR A C 1
ATOM 717 O O . TYR A 1 88 ? -2.654 -11.161 1.177 1.00 96.69 88 TYR A O 1
ATOM 725 N N . ALA A 1 89 ? -1.751 -9.596 -0.171 1.00 98.25 89 ALA A N 1
ATOM 726 C CA . ALA A 1 89 ? -2.997 -9.007 -0.643 1.00 98.25 89 ALA A CA 1
ATOM 727 C C . ALA A 1 89 ? -3.878 -10.023 -1.385 1.00 98.25 89 ALA A C 1
ATOM 729 O O . ALA A 1 89 ? -5.094 -10.028 -1.207 1.00 98.25 89 ALA A O 1
ATOM 730 N N . LEU A 1 90 ? -3.270 -10.915 -2.171 1.00 98.62 90 LEU A N 1
ATOM 731 C CA . LEU A 1 90 ? -3.981 -11.896 -2.989 1.00 98.62 90 LEU A CA 1
ATOM 732 C C . LEU A 1 90 ? -4.476 -13.118 -2.207 1.00 98.62 90 LEU A C 1
ATOM 734 O O . LEU A 1 90 ? -5.379 -13.792 -2.686 1.00 98.62 90 LEU A O 1
ATOM 738 N N . LYS A 1 91 ? -3.968 -13.402 -1.000 1.00 97.62 91 LYS A N 1
ATOM 739 C CA . LYS A 1 91 ? -4.351 -14.599 -0.215 1.00 97.62 91 LYS A CA 1
ATOM 740 C C . LYS A 1 91 ? -5.867 -14.836 -0.097 1.00 97.62 91 LYS A C 1
ATOM 742 O O . LYS A 1 91 ? -6.279 -15.971 -0.320 1.00 97.62 91 LYS A O 1
ATOM 747 N N . PRO A 1 92 ? -6.701 -13.834 0.247 1.00 97.06 92 PRO A N 1
ATOM 748 C CA . PRO A 1 92 ? -8.144 -14.041 0.378 1.00 97.06 92 PRO A CA 1
ATOM 749 C C . PRO A 1 92 ? -8.908 -14.161 -0.952 1.00 97.06 92 PRO A C 1
ATOM 751 O O . PRO A 1 92 ? -10.073 -14.541 -0.916 1.00 97.06 92 PRO A O 1
ATOM 754 N N . TYR A 1 93 ? -8.293 -13.845 -2.098 1.00 98.38 93 TYR A N 1
ATOM 755 C CA . TYR A 1 93 ? -8.975 -13.782 -3.402 1.00 98.38 93 TYR A CA 1
ATOM 756 C C . TYR A 1 93 ? -8.447 -14.818 -4.402 1.00 98.38 93 TYR A C 1
ATOM 758 O O . TYR A 1 93 ? -9.220 -15.488 -5.078 1.00 98.38 93 TYR A O 1
ATOM 766 N N . TYR A 1 94 ? -7.124 -14.962 -4.471 1.00 98.56 94 TYR A N 1
ATOM 767 C CA . TYR A 1 94 ? -6.385 -15.812 -5.400 1.00 98.56 94 TYR A CA 1
ATOM 768 C C . TYR A 1 94 ? -5.220 -16.500 -4.666 1.00 98.56 94 TYR A C 1
ATOM 770 O O . TYR A 1 94 ? -4.054 -16.145 -4.871 1.00 98.56 94 TYR A O 1
ATOM 778 N N . PRO A 1 95 ? -5.515 -17.463 -3.770 1.00 98.31 95 PRO A N 1
ATOM 779 C CA . PRO A 1 95 ? -4.513 -18.075 -2.898 1.00 98.31 95 PRO A CA 1
ATOM 780 C C . PRO A 1 95 ? -3.398 -18.801 -3.660 1.00 98.31 95 PRO A C 1
ATOM 782 O O . PRO A 1 95 ? -2.258 -18.797 -3.201 1.00 98.31 95 PRO A O 1
ATOM 785 N N . GLU A 1 96 ? -3.696 -19.369 -4.830 1.00 98.31 96 GLU A N 1
ATOM 786 C CA . GLU A 1 96 ? -2.709 -20.045 -5.681 1.00 98.31 96 GLU A CA 1
ATOM 787 C C . GLU A 1 96 ? -1.660 -19.056 -6.211 1.00 98.31 96 GLU A C 1
ATOM 789 O O . GLU A 1 96 ? -0.469 -19.246 -5.978 1.00 98.31 96 GLU A O 1
ATOM 794 N N . ILE A 1 97 ? -2.087 -17.928 -6.792 1.00 98.62 97 ILE A N 1
ATOM 795 C CA . ILE A 1 97 ? -1.182 -16.864 -7.268 1.00 98.62 97 ILE A CA 1
ATOM 796 C C . ILE A 1 97 ? -0.363 -16.292 -6.103 1.00 98.62 97 ILE A C 1
ATOM 798 O O . ILE A 1 97 ? 0.851 -16.111 -6.198 1.00 98.62 97 ILE A O 1
ATOM 802 N N . ALA A 1 98 ? -1.011 -16.047 -4.960 1.00 98.31 98 ALA A N 1
ATOM 803 C CA . ALA A 1 98 ? -0.336 -15.579 -3.752 1.00 98.31 98 ALA A CA 1
ATOM 804 C C . ALA A 1 98 ? 0.786 -16.537 -3.302 1.00 98.31 98 ALA A C 1
ATOM 806 O O . ALA A 1 98 ? 1.865 -16.100 -2.875 1.00 98.31 98 ALA A O 1
ATOM 807 N N . GLN A 1 99 ? 0.533 -17.845 -3.396 1.00 97.88 99 GLN A N 1
ATOM 808 C CA . GLN A 1 99 ? 1.500 -18.888 -3.079 1.00 97.88 99 GLN A CA 1
ATOM 809 C C . GLN A 1 99 ? 2.640 -18.932 -4.099 1.00 97.88 99 GLN A C 1
ATOM 811 O O . GLN A 1 99 ? 3.796 -19.006 -3.682 1.00 97.88 99 GLN A O 1
ATOM 816 N N . GLU A 1 100 ? 2.346 -18.844 -5.396 1.00 98.19 100 GLU A N 1
ATOM 817 C CA . GLU A 1 100 ? 3.359 -18.815 -6.453 1.00 98.19 100 GLU A CA 1
ATOM 818 C C . GLU A 1 100 ? 4.330 -17.646 -6.275 1.00 98.19 100 GLU A C 1
ATOM 820 O O . GLU A 1 100 ? 5.536 -17.878 -6.184 1.00 98.19 100 GLU A O 1
ATOM 825 N N . ILE A 1 101 ? 3.820 -16.421 -6.084 1.00 98.25 101 ILE A N 1
ATOM 826 C CA . ILE A 1 101 ? 4.658 -15.240 -5.812 1.00 98.25 101 ILE A CA 1
ATOM 827 C C . ILE A 1 101 ? 5.520 -15.479 -4.567 1.00 98.25 101 ILE A C 1
ATOM 829 O O . ILE A 1 101 ? 6.732 -15.263 -4.575 1.00 98.25 101 ILE A O 1
ATOM 833 N N . SER A 1 102 ? 4.914 -15.975 -3.483 1.00 95.31 102 SER A N 1
ATOM 834 C CA . SER A 1 102 ? 5.629 -16.240 -2.229 1.00 95.31 102 SER A CA 1
ATOM 835 C C . SER A 1 102 ? 6.777 -17.244 -2.399 1.00 95.31 102 SER A C 1
ATOM 837 O O . SER A 1 102 ? 7.837 -17.083 -1.788 1.00 95.31 102 SER A O 1
ATOM 839 N N . MET A 1 103 ? 6.562 -18.307 -3.181 1.00 95.44 103 MET A N 1
ATOM 840 C CA . MET A 1 103 ? 7.588 -19.309 -3.477 1.00 95.44 103 MET A CA 1
ATOM 841 C C . MET A 1 103 ? 8.675 -18.726 -4.370 1.00 95.44 103 MET A C 1
ATOM 843 O O . MET A 1 103 ? 9.852 -18.920 -4.073 1.00 95.44 103 MET A O 1
ATOM 847 N N . GLN A 1 104 ? 8.299 -17.965 -5.397 1.00 95.81 104 GLN A N 1
ATOM 848 C CA . GLN A 1 104 ? 9.232 -17.323 -6.312 1.00 95.81 104 GLN A CA 1
ATOM 849 C C . GLN A 1 104 ? 10.179 -16.370 -5.572 1.00 95.81 104 GLN A C 1
ATOM 851 O O . GLN A 1 104 ? 11.399 -16.450 -5.727 1.00 95.81 104 GLN A O 1
ATOM 856 N N . LEU A 1 105 ? 9.637 -15.520 -4.693 1.00 94.31 105 LEU A N 1
ATOM 857 C CA . LEU A 1 105 ? 10.428 -14.597 -3.876 1.00 94.31 105 LEU A CA 1
ATOM 858 C C . LEU A 1 105 ? 11.475 -15.327 -3.027 1.00 94.31 105 LEU A C 1
ATOM 860 O O . LEU A 1 105 ? 12.630 -14.907 -2.986 1.00 94.31 105 LEU A O 1
ATOM 864 N N . ARG A 1 106 ? 11.097 -16.422 -2.357 1.00 91.50 106 ARG A N 1
ATOM 865 C CA . ARG A 1 106 ? 12.006 -17.159 -1.463 1.00 91.50 106 ARG A CA 1
ATOM 866 C C . ARG A 1 106 ? 13.004 -18.038 -2.212 1.00 91.50 106 ARG A C 1
ATOM 868 O O . ARG A 1 106 ? 14.185 -18.022 -1.882 1.00 91.50 106 ARG A O 1
ATOM 875 N N . ASN A 1 107 ? 12.530 -18.806 -3.188 1.00 92.50 107 ASN A N 1
ATOM 876 C CA . ASN A 1 107 ? 13.296 -19.900 -3.786 1.00 92.50 107 ASN A CA 1
ATOM 877 C C . ASN A 1 107 ? 14.162 -19.445 -4.962 1.00 92.50 107 ASN A C 1
ATOM 879 O O . ASN A 1 107 ? 15.207 -20.044 -5.198 1.00 92.50 107 ASN A O 1
ATOM 883 N N . VAL A 1 108 ? 13.740 -18.405 -5.687 1.00 91.31 108 VAL A N 1
ATOM 884 C CA . VAL A 1 108 ? 14.463 -17.895 -6.862 1.00 91.31 108 VAL A CA 1
ATOM 885 C C . VAL A 1 108 ? 15.209 -16.615 -6.517 1.00 91.31 108 VAL A C 1
ATOM 887 O O . VAL A 1 108 ? 16.406 -16.504 -6.769 1.00 91.31 108 VAL A O 1
ATOM 890 N N . TRP A 1 109 ? 14.529 -15.665 -5.876 1.00 88.50 109 TRP A N 1
ATOM 891 C CA . TRP A 1 109 ? 15.094 -14.336 -5.627 1.00 88.50 109 TRP A CA 1
ATOM 892 C C . TRP A 1 109 ? 15.777 -14.173 -4.265 1.00 88.50 109 TRP A C 1
ATOM 894 O O . TRP A 1 109 ? 16.319 -13.108 -3.967 1.00 88.50 109 TRP A O 1
ATOM 904 N N . GLY A 1 110 ? 15.763 -15.215 -3.430 1.00 84.69 110 GLY A N 1
ATOM 905 C CA . GLY A 1 110 ? 16.449 -15.224 -2.139 1.00 84.69 110 GLY A CA 1
ATOM 906 C C . GLY A 1 110 ? 15.918 -14.191 -1.141 1.00 84.69 110 GLY A C 1
ATOM 907 O O . GLY A 1 110 ? 16.680 -13.720 -0.294 1.00 84.69 110 GLY A O 1
ATOM 908 N N . TYR A 1 111 ? 14.637 -13.815 -1.235 1.00 80.81 111 TYR A N 1
ATOM 909 C CA . TYR A 1 111 ? 13.996 -12.916 -0.277 1.00 80.81 111 TYR A CA 1
ATOM 910 C C . TYR A 1 111 ? 14.109 -13.464 1.151 1.00 80.81 111 TYR A C 1
ATOM 912 O O . TYR A 1 111 ? 13.821 -14.634 1.423 1.00 80.81 111 TYR A O 1
ATOM 920 N N . ARG A 1 112 ? 14.486 -12.580 2.076 1.00 74.44 112 ARG A N 1
ATOM 921 C CA . ARG A 1 112 ? 14.572 -12.841 3.513 1.00 74.44 112 ARG A CA 1
ATOM 922 C C . ARG A 1 112 ? 13.613 -11.900 4.236 1.00 74.44 112 ARG A C 1
ATOM 924 O O . ARG A 1 112 ? 13.411 -10.761 3.831 1.00 74.44 112 ARG A O 1
ATOM 931 N N . GLU A 1 113 ? 13.047 -12.368 5.343 1.00 73.56 113 GLU A N 1
ATOM 932 C CA . GLU A 1 113 ? 12.109 -11.609 6.192 1.00 73.56 113 GLU A CA 1
ATOM 933 C C . GLU A 1 113 ? 12.769 -10.445 6.974 1.00 73.56 113 GLU A C 1
ATOM 935 O O . GLU A 1 113 ? 12.291 -10.037 8.027 1.00 73.56 113 GLU A O 1
ATOM 940 N N . ASP A 1 114 ? 13.913 -9.934 6.520 1.00 68.38 114 ASP A N 1
ATOM 941 C CA . ASP A 1 114 ? 14.645 -8.809 7.118 1.00 68.38 114 ASP A CA 1
ATOM 942 C C . ASP A 1 114 ? 14.364 -7.468 6.415 1.00 68.38 114 ASP A C 1
ATOM 944 O O . ASP A 1 114 ? 14.742 -6.405 6.918 1.00 68.38 114 ASP A O 1
ATOM 948 N N . ALA A 1 115 ? 13.662 -7.493 5.280 1.00 75.50 115 ALA A N 1
ATOM 949 C CA . ALA A 1 115 ? 13.256 -6.289 4.573 1.00 75.50 115 ALA A CA 1
ATOM 950 C C . ALA A 1 115 ? 12.235 -5.476 5.383 1.00 75.50 115 ALA A C 1
ATOM 952 O O . ALA A 1 115 ? 11.266 -6.033 5.899 1.00 75.50 115 ALA A O 1
ATOM 953 N N . LEU A 1 116 ? 12.396 -4.145 5.416 1.00 81.19 116 LEU A N 1
ATOM 954 C CA . LEU A 1 116 ? 11.531 -3.216 6.163 1.00 81.19 116 LEU A CA 1
ATOM 955 C C . LEU A 1 116 ? 10.037 -3.480 5.932 1.00 81.19 116 LEU A C 1
ATOM 957 O O . LEU A 1 116 ? 9.265 -3.529 6.883 1.00 81.19 116 LEU A O 1
ATOM 961 N N . HIS A 1 117 ? 9.653 -3.705 4.678 1.00 85.00 117 HIS A N 1
ATOM 962 C CA . HIS A 1 117 ? 8.279 -3.970 4.255 1.00 85.00 117 HIS A CA 1
ATOM 963 C C . HIS A 1 117 ? 7.649 -5.187 4.956 1.00 85.00 117 HIS A C 1
ATOM 965 O O . HIS A 1 117 ? 6.443 -5.198 5.202 1.00 85.00 117 HIS A O 1
ATOM 971 N N . GLY A 1 118 ? 8.463 -6.174 5.351 1.00 84.88 118 GLY A N 1
ATOM 972 C CA . GLY A 1 118 ? 8.041 -7.352 6.106 1.00 84.88 118 GLY A CA 1
ATOM 973 C C . GLY A 1 118 ? 7.451 -7.028 7.479 1.00 84.88 118 GLY A C 1
ATOM 974 O O . GLY A 1 118 ? 6.695 -7.829 8.034 1.00 84.88 118 GLY A O 1
ATOM 975 N N . ILE A 1 119 ? 7.709 -5.830 8.022 1.00 87.06 119 ILE A N 1
ATOM 976 C CA . ILE A 1 119 ? 7.136 -5.436 9.309 1.00 87.06 119 ILE A CA 1
ATOM 977 C C . ILE A 1 119 ? 5.612 -5.433 9.276 1.00 87.06 119 ILE A C 1
ATOM 979 O O . ILE A 1 119 ? 5.005 -5.781 10.281 1.00 87.06 119 ILE A O 1
ATOM 983 N N . LEU A 1 120 ? 4.979 -5.145 8.130 1.00 90.25 120 LEU A N 1
ATOM 984 C CA . LEU A 1 120 ? 3.522 -5.237 8.011 1.00 90.25 120 LEU A CA 1
ATOM 985 C C . LEU A 1 120 ? 3.019 -6.632 8.386 1.00 90.25 120 LEU A C 1
ATOM 987 O O . LEU A 1 120 ? 1.935 -6.763 8.932 1.00 90.25 120 LEU A O 1
ATOM 991 N N . PHE A 1 121 ? 3.820 -7.671 8.193 1.00 89.00 121 PHE A N 1
ATOM 992 C CA . PHE A 1 121 ? 3.438 -9.054 8.447 1.00 89.00 121 PHE A CA 1
ATOM 993 C C . PHE A 1 121 ? 4.029 -9.613 9.745 1.00 89.00 121 PHE A C 1
ATOM 995 O O . PHE A 1 121 ? 4.014 -10.826 9.940 1.00 89.00 121 PHE A O 1
ATOM 1002 N N . ASN A 1 122 ? 4.503 -8.738 10.644 1.00 82.81 122 ASN A N 1
ATOM 1003 C CA . ASN A 1 122 ? 5.179 -9.096 11.895 1.00 82.81 122 ASN A CA 1
ATOM 1004 C C . ASN A 1 122 ? 6.459 -9.923 11.669 1.00 82.81 122 ASN A C 1
ATOM 1006 O O . ASN A 1 122 ? 6.790 -10.836 12.429 1.00 82.81 122 ASN A O 1
ATOM 1010 N N . HIS A 1 123 ? 7.207 -9.606 10.612 1.00 79.94 123 HIS A N 1
ATOM 1011 C CA . HIS A 1 123 ? 8.545 -10.157 10.434 1.00 79.94 123 HIS A CA 1
ATOM 1012 C C . HIS A 1 123 ? 9.494 -9.531 11.463 1.00 79.94 123 HIS A C 1
ATOM 1014 O O . HIS A 1 123 ? 10.053 -8.456 11.264 1.00 79.94 123 HIS A O 1
ATOM 1020 N N . LYS A 1 124 ? 9.687 -10.209 12.599 1.00 69.00 124 LYS A N 1
ATOM 1021 C CA . LYS A 1 124 ? 10.516 -9.726 13.725 1.00 69.00 124 LYS A CA 1
ATOM 1022 C C . LYS A 1 124 ? 12.007 -9.568 13.401 1.00 69.00 124 LYS A C 1
ATOM 1024 O O . LYS A 1 124 ? 12.769 -9.112 14.244 1.00 69.00 124 LYS A O 1
ATOM 1029 N N . ARG A 1 125 ? 12.443 -9.971 12.203 1.00 70.25 125 ARG A N 1
ATOM 1030 C CA . ARG A 1 125 ? 13.830 -9.822 11.737 1.00 70.25 125 ARG A CA 1
ATOM 1031 C C . ARG A 1 125 ? 14.113 -8.445 11.136 1.00 70.25 125 ARG A C 1
ATOM 1033 O O . ARG A 1 125 ? 15.260 -8.174 10.794 1.00 70.25 125 ARG A O 1
ATOM 1040 N N . VAL A 1 126 ? 13.105 -7.575 11.031 1.00 71.25 126 VAL A N 1
ATOM 1041 C CA . VAL A 1 126 ? 13.299 -6.190 10.595 1.00 71.25 126 VAL A CA 1
ATOM 1042 C C . VAL A 1 126 ? 14.207 -5.453 11.589 1.00 71.25 126 VAL A C 1
ATOM 1044 O O . VAL A 1 126 ? 13.894 -5.416 12.783 1.00 71.25 126 VAL A O 1
ATOM 1047 N N . PRO A 1 127 ? 15.314 -4.838 11.128 1.00 68.62 127 PRO A N 1
ATOM 1048 C CA . PRO A 1 127 ? 16.228 -4.114 12.001 1.00 68.62 127 PRO A CA 1
ATOM 1049 C C . PRO A 1 127 ? 15.530 -3.021 12.820 1.00 68.62 12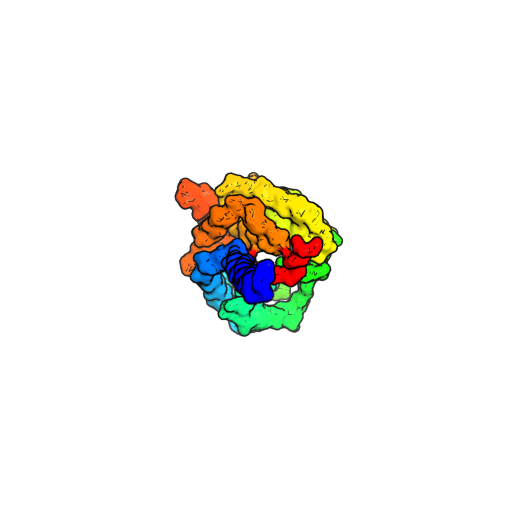7 PRO A C 1
ATOM 1051 O O . PRO A 1 127 ? 14.740 -2.233 12.296 1.00 68.62 127 PRO A O 1
ATOM 1054 N N . SER A 1 128 ? 15.878 -2.935 14.105 1.00 71.25 128 SER A N 1
ATOM 1055 C CA . SER A 1 128 ? 15.505 -1.829 14.988 1.00 71.25 128 SER A CA 1
ATOM 1056 C C . SER A 1 128 ? 16.785 -1.169 15.525 1.00 71.25 128 SER A C 1
ATOM 1058 O O . SER A 1 128 ? 17.519 -1.806 16.281 1.00 71.25 128 SER A O 1
ATOM 1060 N N . PRO A 1 129 ? 17.103 0.083 15.137 1.00 75.25 129 PRO A N 1
ATOM 1061 C CA . PRO A 1 129 ? 16.311 0.977 14.291 1.00 75.25 129 PRO A CA 1
ATOM 1062 C C . PRO A 1 129 ? 16.279 0.544 12.817 1.00 75.25 129 PRO A C 1
ATOM 1064 O O . PRO A 1 129 ? 17.250 -0.010 12.309 1.00 75.25 129 PRO A O 1
ATOM 1067 N N . ALA A 1 130 ? 15.184 0.874 12.127 1.00 80.75 130 ALA A N 1
ATOM 1068 C CA . ALA A 1 130 ? 15.069 0.671 10.688 1.00 80.75 130 ALA A CA 1
ATOM 1069 C C . ALA A 1 130 ? 16.140 1.469 9.929 1.00 80.75 130 ALA A C 1
ATOM 1071 O O . ALA A 1 130 ? 16.483 2.601 10.299 1.00 80.75 130 ALA A O 1
ATOM 1072 N N . CYS A 1 131 ? 16.629 0.887 8.840 1.00 84.31 131 CYS A N 1
ATOM 1073 C CA . CYS A 1 131 ? 17.609 1.510 7.963 1.00 84.31 131 CYS A CA 1
ATOM 1074 C C . CYS A 1 131 ? 16.957 2.066 6.696 1.00 84.31 131 CYS A C 1
ATOM 1076 O O . CYS A 1 131 ? 15.928 1.574 6.238 1.00 84.31 131 CYS A O 1
ATOM 1078 N N . ILE A 1 132 ? 17.596 3.077 6.109 1.00 84.81 132 ILE A N 1
ATOM 1079 C CA . ILE A 1 132 ? 17.299 3.533 4.749 1.00 84.81 132 ILE A CA 1
ATOM 1080 C C . ILE A 1 132 ? 17.575 2.378 3.795 1.00 84.81 132 ILE A C 1
ATOM 1082 O O . ILE A 1 132 ? 18.581 1.682 3.955 1.00 84.81 132 ILE A O 1
ATOM 1086 N N . THR A 1 133 ? 16.729 2.214 2.789 1.00 85.94 133 THR A N 1
ATOM 1087 C CA . THR A 1 133 ? 16.960 1.283 1.694 1.00 85.94 133 THR A CA 1
ATOM 1088 C C . THR A 1 133 ? 17.459 2.001 0.443 1.00 85.94 133 THR A C 1
ATOM 1090 O O . THR A 1 133 ? 17.199 3.185 0.234 1.00 85.94 133 THR A O 1
ATOM 1093 N N . VAL A 1 134 ? 18.210 1.283 -0.387 1.00 87.81 134 VAL A N 1
ATOM 1094 C CA . VAL A 1 134 ? 18.597 1.713 -1.733 1.00 87.81 134 VAL A CA 1
ATOM 1095 C C . VAL A 1 134 ? 18.029 0.747 -2.755 1.00 87.81 134 VAL A C 1
ATOM 1097 O O . VAL A 1 134 ? 17.979 -0.460 -2.515 1.00 87.81 134 VAL A O 1
ATOM 1100 N N . GLN A 1 135 ? 17.611 1.290 -3.891 1.00 91.75 135 GLN A N 1
ATOM 1101 C CA . GLN A 1 135 ? 17.114 0.506 -5.010 1.00 91.75 135 GLN A CA 1
ATOM 1102 C C . GLN A 1 135 ? 18.279 -0.199 -5.709 1.00 91.75 135 GLN A C 1
ATOM 1104 O O . GLN A 1 135 ? 19.344 0.386 -5.915 1.00 91.75 135 GLN A O 1
ATOM 1109 N N . VAL A 1 136 ? 18.072 -1.461 -6.063 1.00 92.25 136 VAL A N 1
ATOM 1110 C CA . VAL A 1 136 ? 19.052 -2.312 -6.732 1.00 92.25 136 VAL A CA 1
ATOM 1111 C C . VAL A 1 136 ? 18.353 -3.071 -7.849 1.00 92.25 136 VAL A C 1
ATOM 1113 O O . VAL A 1 136 ? 17.363 -3.760 -7.607 1.00 92.25 136 VAL A O 1
ATOM 1116 N N . THR A 1 137 ? 18.892 -2.982 -9.063 1.00 95.00 137 THR A N 1
ATOM 1117 C CA . THR A 1 137 ? 18.510 -3.875 -10.160 1.00 95.00 137 THR A CA 1
ATOM 1118 C C . THR A 1 137 ? 19.132 -5.243 -9.910 1.00 95.00 137 THR A C 1
ATOM 1120 O O . THR A 1 137 ? 20.351 -5.361 -9.782 1.00 95.00 137 THR A O 1
ATOM 1123 N N . VAL A 1 138 ? 18.288 -6.263 -9.795 1.00 93.31 138 VAL A N 1
ATOM 1124 C CA . VAL A 1 138 ? 18.703 -7.660 -9.616 1.00 93.31 138 VAL A CA 1
ATOM 1125 C C . VAL A 1 138 ? 18.964 -8.299 -10.971 1.00 93.31 138 VAL A C 1
ATOM 1127 O O . VAL A 1 138 ? 19.950 -9.008 -11.140 1.00 93.31 138 VAL A O 1
ATOM 1130 N N . GLU A 1 139 ? 18.097 -8.009 -11.937 1.00 95.25 139 GLU A N 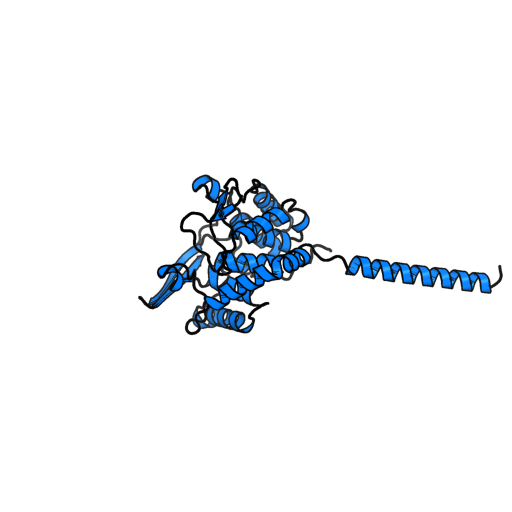1
ATOM 1131 C CA . GLU A 1 139 ? 18.180 -8.546 -13.286 1.00 95.25 139 GLU A CA 1
ATOM 1132 C C . GLU A 1 139 ? 17.596 -7.545 -14.282 1.00 95.25 139 GLU A C 1
ATOM 1134 O O . GLU A 1 139 ? 16.574 -6.918 -14.009 1.00 95.25 139 GLU A O 1
ATOM 1139 N N . ASP A 1 140 ? 18.241 -7.398 -15.436 1.00 95.62 140 ASP A N 1
ATOM 1140 C CA . ASP A 1 140 ? 17.749 -6.598 -16.557 1.00 95.62 140 ASP A CA 1
ATOM 1141 C C . ASP A 1 140 ? 17.897 -7.424 -17.835 1.00 95.62 140 ASP A C 1
ATOM 1143 O O . ASP A 1 140 ? 19.008 -7.739 -18.267 1.00 95.62 140 ASP A O 1
ATOM 1147 N N . ARG A 1 141 ? 16.762 -7.818 -18.413 1.00 94.62 141 ARG A N 1
ATOM 1148 C CA . ARG A 1 141 ? 16.685 -8.508 -19.699 1.00 94.62 141 ARG A CA 1
ATOM 1149 C C . ARG A 1 141 ? 15.945 -7.636 -20.688 1.00 94.62 141 ARG A C 1
ATOM 1151 O O . ARG A 1 141 ? 14.795 -7.906 -21.017 1.00 94.62 141 ARG A O 1
ATOM 1158 N N . TRP A 1 142 ? 16.596 -6.590 -21.178 1.00 89.50 142 TRP A N 1
ATOM 1159 C CA . TRP A 1 142 ? 16.027 -5.754 -22.230 1.00 89.50 142 TRP A CA 1
ATOM 1160 C C . TRP A 1 142 ? 15.749 -6.556 -23.523 1.00 89.50 142 TRP A C 1
ATOM 1162 O O . TRP A 1 142 ? 16.624 -7.304 -23.964 1.00 89.50 142 TRP A O 1
ATOM 1172 N N . PRO A 1 143 ? 14.581 -6.389 -24.180 1.00 91.38 143 PRO A N 1
ATOM 1173 C CA . PRO A 1 143 ? 13.449 -5.521 -23.818 1.00 91.38 143 PRO A CA 1
ATOM 1174 C C . PRO A 1 143 ? 12.377 -6.195 -22.936 1.00 91.38 143 PRO A C 1
ATOM 1176 O O . PRO A 1 143 ? 11.364 -5.570 -22.644 1.00 91.38 143 PRO A O 1
ATOM 1179 N N . ALA A 1 144 ? 12.575 -7.448 -22.525 1.00 94.81 144 ALA A N 1
ATOM 1180 C CA . ALA A 1 144 ? 11.579 -8.281 -21.856 1.00 94.81 144 ALA A CA 1
ATOM 1181 C C . ALA A 1 144 ? 11.183 -7.792 -20.452 1.00 94.81 144 ALA A C 1
ATOM 1183 O O . ALA A 1 144 ? 10.004 -7.538 -20.220 1.00 94.81 144 ALA A O 1
ATOM 1184 N N . TYR A 1 145 ? 12.126 -7.666 -19.510 1.00 97.12 145 TYR A N 1
ATOM 1185 C CA . TYR A 1 145 ? 11.810 -7.279 -18.127 1.00 97.12 145 TYR A CA 1
ATOM 1186 C C . TYR A 1 145 ? 13.001 -6.717 -17.346 1.00 97.12 145 TYR A C 1
ATOM 1188 O O . TYR A 1 145 ? 14.158 -6.926 -17.705 1.00 97.12 145 TYR A O 1
ATOM 1196 N N . ILE A 1 146 ? 12.700 -6.035 -16.238 1.00 97.50 146 ILE A N 1
ATOM 1197 C CA . ILE A 1 146 ? 13.648 -5.629 -15.197 1.00 97.50 146 ILE A CA 1
ATOM 1198 C C . ILE A 1 146 ? 13.103 -6.072 -13.844 1.00 97.50 146 ILE A C 1
ATOM 1200 O O 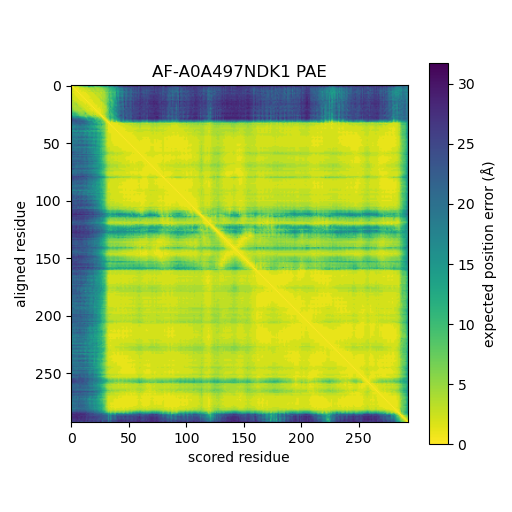. ILE A 1 146 ? 11.965 -5.761 -13.497 1.00 97.50 146 ILE A O 1
ATOM 1204 N N . VAL A 1 147 ? 13.939 -6.735 -13.052 1.00 96.94 147 VAL A N 1
ATOM 1205 C CA . VAL A 1 147 ? 13.652 -7.076 -11.658 1.00 96.94 147 VAL A CA 1
ATOM 1206 C C . VAL A 1 147 ? 14.455 -6.164 -10.741 1.00 96.94 147 VAL A C 1
ATOM 1208 O O . VAL A 1 147 ? 15.681 -6.066 -10.849 1.00 96.94 147 VAL A O 1
ATOM 1211 N N . LYS A 1 148 ? 13.764 -5.495 -9.818 1.00 95.88 148 LYS A N 1
ATOM 1212 C CA . LYS A 1 148 ? 14.335 -4.543 -8.861 1.00 95.88 148 LYS A CA 1
ATOM 1213 C C . LYS A 1 148 ? 13.998 -4.939 -7.427 1.00 95.88 148 LYS A C 1
ATOM 1215 O O . LYS A 1 148 ? 13.039 -5.660 -7.161 1.00 95.88 148 LYS A O 1
ATOM 1220 N N . THR A 1 149 ? 14.804 -4.473 -6.483 1.00 93.00 149 THR A N 1
ATOM 1221 C CA . THR A 1 149 ? 14.589 -4.686 -5.048 1.00 93.00 149 THR A CA 1
ATOM 1222 C C . THR A 1 149 ? 15.180 -3.550 -4.226 1.00 93.00 149 THR A C 1
ATOM 1224 O O . THR A 1 149 ? 16.008 -2.777 -4.711 1.00 93.00 149 THR A O 1
ATOM 1227 N N . GLU A 1 150 ? 14.801 -3.478 -2.960 1.00 88.56 150 GLU A N 1
ATOM 1228 C CA . GLU A 1 150 ? 15.356 -2.576 -1.968 1.00 88.56 150 GLU A CA 1
ATOM 1229 C C . GLU A 1 150 ? 16.325 -3.308 -1.033 1.00 88.56 150 GLU A C 1
ATOM 1231 O O . GLU A 1 150 ? 15.965 -4.279 -0.367 1.00 88.56 150 GLU A O 1
ATOM 1236 N N . LYS A 1 151 ? 17.561 -2.809 -0.914 1.00 84.62 151 LYS A N 1
ATOM 1237 C CA . LYS A 1 151 ? 18.534 -3.304 0.074 1.00 84.62 151 LYS A CA 1
ATOM 1238 C C . LYS A 1 151 ? 18.725 -2.303 1.199 1.00 84.62 151 LYS A C 1
ATOM 1240 O O . LYS A 1 151 ? 18.959 -1.122 0.950 1.00 84.62 151 LYS A O 1
ATOM 1245 N N . ALA A 1 152 ? 18.661 -2.778 2.441 1.00 84.94 152 ALA A N 1
ATOM 1246 C CA . ALA A 1 152 ? 18.962 -1.963 3.610 1.00 84.94 152 ALA A CA 1
ATOM 1247 C C . ALA A 1 152 ? 20.420 -1.477 3.582 1.00 84.94 152 ALA A C 1
ATOM 1249 O O . ALA A 1 152 ? 21.347 -2.222 3.266 1.00 84.94 152 ALA A O 1
ATOM 1250 N N . THR A 1 153 ? 20.616 -0.213 3.935 1.00 86.19 153 THR A N 1
ATOM 1251 C CA . THR A 1 153 ? 21.931 0.403 4.132 1.00 86.19 153 THR A CA 1
ATOM 1252 C C . THR A 1 153 ? 22.329 0.356 5.608 1.00 86.19 153 THR A C 1
ATOM 1254 O O . THR A 1 153 ? 21.573 -0.093 6.467 1.00 86.19 153 THR A O 1
ATOM 1257 N N . ASN A 1 154 ? 23.508 0.882 5.936 1.00 84.06 154 ASN A N 1
ATOM 1258 C CA . ASN A 1 154 ? 23.926 1.122 7.319 1.00 84.06 154 ASN A CA 1
ATOM 1259 C C . ASN A 1 154 ? 23.404 2.456 7.898 1.00 84.06 154 ASN A C 1
ATOM 1261 O O . ASN A 1 154 ? 23.701 2.786 9.047 1.00 84.06 154 ASN A O 1
ATOM 1265 N N . LYS A 1 155 ? 22.655 3.249 7.119 1.00 85.75 155 LYS A N 1
ATOM 1266 C CA . LYS A 1 155 ? 22.140 4.552 7.550 1.00 85.75 155 LYS A CA 1
ATOM 1267 C C . LYS A 1 155 ? 20.766 4.392 8.179 1.00 85.75 155 LYS A C 1
ATOM 1269 O O . LYS A 1 155 ? 19.884 3.760 7.605 1.00 85.75 155 LYS A O 1
ATOM 1274 N N . ARG A 1 156 ? 20.564 5.022 9.337 1.00 86.06 156 ARG A N 1
ATOM 1275 C CA . ARG A 1 156 ? 19.269 5.030 10.028 1.00 86.06 156 ARG A CA 1
ATOM 1276 C C . ARG A 1 156 ? 18.222 5.776 9.209 1.00 86.06 156 ARG A C 1
ATOM 1278 O O . ARG A 1 156 ? 18.507 6.837 8.656 1.00 86.06 156 ARG A O 1
ATOM 1285 N N . LEU A 1 157 ? 17.012 5.230 9.176 1.00 83.94 157 LEU A N 1
ATOM 1286 C CA . LEU A 1 157 ? 15.866 5.860 8.539 1.00 83.94 157 LEU A CA 1
ATOM 1287 C C . LEU A 1 157 ? 15.470 7.128 9.310 1.00 83.94 157 LEU A C 1
ATOM 1289 O O . LEU A 1 157 ? 15.160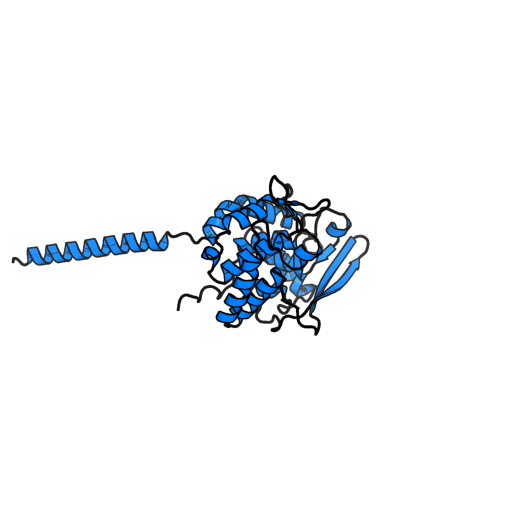 7.062 10.501 1.00 83.94 157 LEU A O 1
ATOM 1293 N N . ASP A 1 158 ? 15.464 8.280 8.634 1.00 86.12 158 ASP A N 1
ATOM 1294 C CA . ASP A 1 158 ? 14.875 9.495 9.200 1.00 86.12 158 ASP A CA 1
ATOM 1295 C C . ASP A 1 158 ? 13.353 9.360 9.192 1.00 86.12 158 ASP A C 1
ATOM 1297 O O . ASP A 1 158 ? 12.719 9.363 8.137 1.00 86.12 158 ASP A O 1
ATOM 1301 N N . ILE A 1 159 ? 12.782 9.219 10.380 1.00 86.38 159 ILE A N 1
ATOM 1302 C CA . ILE A 1 159 ? 11.343 9.062 10.588 1.00 86.38 159 ILE A CA 1
ATOM 1303 C C . ILE A 1 159 ? 10.622 10.402 10.780 1.00 86.38 159 ILE A C 1
ATOM 1305 O O . ILE A 1 159 ? 9.401 10.416 10.914 1.00 86.38 159 ILE A O 1
ATOM 1309 N N . ARG A 1 160 ? 11.349 11.523 10.880 1.00 86.00 160 ARG A N 1
ATOM 1310 C CA . ARG A 1 160 ? 10.761 12.810 11.260 1.00 86.00 160 ARG A CA 1
ATOM 1311 C C . ARG A 1 160 ? 9.899 13.357 10.124 1.00 86.00 160 ARG A C 1
ATOM 1313 O O . ARG A 1 160 ? 10.384 13.559 9.016 1.00 86.00 160 ARG A O 1
ATOM 1320 N N . ASP A 1 161 ? 8.632 13.603 10.436 1.00 86.88 161 ASP A N 1
ATOM 1321 C CA . ASP A 1 161 ? 7.638 14.229 9.558 1.00 86.88 161 ASP A CA 1
ATOM 1322 C C . ASP A 1 161 ? 7.312 13.449 8.270 1.00 86.88 161 ASP A C 1
ATOM 1324 O O . ASP A 1 161 ? 6.722 14.017 7.361 1.00 86.88 161 ASP A O 1
ATOM 1328 N N . TYR A 1 162 ? 7.644 12.155 8.189 1.00 95.44 162 TYR A N 1
ATOM 1329 C CA . TYR A 1 162 ? 7.204 11.260 7.108 1.00 95.44 162 TYR A CA 1
ATOM 1330 C C . TYR A 1 162 ? 6.124 10.310 7.630 1.00 95.44 162 TYR A C 1
ATOM 1332 O O . TYR A 1 162 ? 6.359 9.555 8.579 1.00 95.44 162 TYR A O 1
ATOM 1340 N N . ALA A 1 163 ? 4.936 10.344 7.030 1.00 96.75 163 ALA A N 1
ATOM 1341 C CA . ALA A 1 163 ? 3.760 9.655 7.567 1.00 96.75 163 ALA A CA 1
ATOM 1342 C C . ALA A 1 163 ? 3.902 8.122 7.557 1.00 96.75 163 ALA A C 1
ATOM 1344 O O . ALA A 1 163 ? 3.647 7.464 8.567 1.00 96.75 163 ALA A O 1
ATOM 1345 N N . ASP A 1 164 ? 4.357 7.556 6.441 1.00 94.69 164 ASP A N 1
ATOM 1346 C CA . ASP A 1 164 ? 4.640 6.127 6.266 1.00 94.69 164 ASP A CA 1
ATOM 1347 C C . ASP A 1 164 ? 5.714 5.637 7.244 1.00 94.69 164 ASP A C 1
ATOM 1349 O O . ASP A 1 164 ? 5.557 4.599 7.885 1.00 94.69 164 ASP A O 1
ATOM 1353 N N . ARG A 1 165 ? 6.778 6.423 7.442 1.00 94.62 165 ARG A N 1
ATOM 1354 C CA . ARG A 1 165 ? 7.888 6.061 8.335 1.00 94.62 165 ARG A CA 1
ATOM 1355 C C . ARG A 1 165 ? 7.487 6.100 9.804 1.00 94.62 165 ARG A C 1
ATOM 1357 O O . ARG A 1 165 ? 7.950 5.268 10.583 1.00 94.62 165 ARG A O 1
ATOM 1364 N N . LEU A 1 166 ? 6.607 7.026 10.187 1.00 96.56 166 LEU A N 1
ATOM 1365 C CA . LEU A 1 166 ? 5.985 7.030 11.512 1.00 96.56 166 LEU A CA 1
ATOM 1366 C C . LEU A 1 166 ? 5.108 5.785 11.715 1.00 96.56 166 LEU A C 1
ATOM 1368 O O . LEU A 1 166 ? 5.183 5.169 12.778 1.00 96.56 166 LEU A O 1
ATOM 1372 N N . CYS A 1 167 ? 4.346 5.373 10.696 1.00 96.12 167 CYS A N 1
ATOM 1373 C CA . CYS A 1 167 ? 3.547 4.143 10.729 1.00 96.12 167 CYS A CA 1
ATOM 1374 C C . CYS A 1 167 ? 4.432 2.893 10.861 1.00 96.12 167 CYS A C 1
ATOM 1376 O O . CYS A 1 167 ? 4.195 2.061 11.738 1.00 96.12 167 CYS A O 1
ATOM 1378 N N . TYR A 1 168 ? 5.508 2.795 10.073 1.00 93.56 168 TYR A N 1
ATOM 1379 C CA . TYR A 1 168 ? 6.497 1.726 10.213 1.00 93.56 168 TYR A CA 1
ATOM 1380 C C . TYR A 1 168 ? 7.099 1.690 11.610 1.00 93.56 168 TYR A C 1
ATOM 1382 O O . TYR A 1 168 ? 7.143 0.634 12.236 1.00 93.56 168 TYR A O 1
ATOM 1390 N N . LYS A 1 169 ? 7.530 2.841 12.134 1.00 93.06 169 LYS A N 1
ATOM 1391 C CA . LYS A 1 169 ? 8.110 2.908 13.472 1.00 93.06 169 LYS A CA 1
ATOM 1392 C C . LYS A 1 169 ? 7.109 2.470 14.541 1.00 93.06 169 LYS A C 1
ATOM 1394 O O . LYS A 1 169 ? 7.493 1.712 15.423 1.00 93.06 169 LYS A O 1
ATOM 1399 N N . ALA A 1 170 ? 5.845 2.879 14.442 1.00 94.44 170 ALA A N 1
ATOM 1400 C CA . ALA A 1 170 ? 4.802 2.440 15.365 1.00 94.44 170 ALA A CA 1
ATOM 1401 C C . ALA A 1 170 ? 4.627 0.911 15.358 1.00 94.44 170 ALA A C 1
ATOM 1403 O O . ALA A 1 170 ? 4.582 0.297 16.422 1.00 94.44 170 ALA A O 1
ATOM 1404 N N . LEU A 1 171 ? 4.603 0.290 14.174 1.00 93.06 171 LEU A N 1
ATOM 1405 C CA . LEU A 1 171 ? 4.511 -1.167 14.026 1.00 93.06 171 LEU A CA 1
ATOM 1406 C C . LEU A 1 171 ? 5.750 -1.890 14.570 1.00 93.06 171 LEU A C 1
ATOM 1408 O O . LEU A 1 171 ? 5.605 -2.878 15.285 1.00 93.06 171 LEU A O 1
ATOM 1412 N N . ILE A 1 172 ? 6.957 -1.380 14.290 1.00 90.81 172 ILE A N 1
ATOM 1413 C CA . ILE A 1 172 ? 8.206 -1.918 14.851 1.00 90.81 172 ILE A CA 1
ATOM 1414 C C . ILE A 1 172 ? 8.133 -1.919 16.376 1.00 90.81 172 ILE A C 1
ATOM 1416 O O . ILE A 1 172 ? 8.383 -2.951 16.989 1.00 90.81 172 ILE A O 1
ATOM 1420 N N . GLU A 1 173 ? 7.786 -0.792 16.995 1.00 91.31 173 GLU A N 1
ATOM 1421 C CA . GLU A 1 173 ? 7.700 -0.705 18.455 1.00 91.31 173 GLU A CA 1
ATOM 1422 C C . GLU A 1 173 ? 6.634 -1.655 19.016 1.00 91.31 173 GLU A C 1
ATOM 1424 O O . GLU A 1 173 ? 6.902 -2.370 19.978 1.00 91.31 173 GLU A O 1
ATOM 1429 N N . ALA A 1 174 ? 5.460 -1.736 18.381 1.00 90.69 174 ALA A N 1
ATOM 1430 C CA . ALA A 1 174 ? 4.382 -2.616 18.824 1.00 90.69 174 ALA A CA 1
ATOM 1431 C C . ALA A 1 174 ? 4.783 -4.096 18.785 1.00 90.69 174 ALA A C 1
ATOM 1433 O O . ALA A 1 174 ? 4.568 -4.819 19.755 1.00 90.69 174 ALA A O 1
ATOM 1434 N N . PHE A 1 175 ? 5.414 -4.548 17.699 1.00 87.75 175 PHE A N 1
ATOM 1435 C CA . PHE A 1 175 ? 5.831 -5.945 17.554 1.00 87.75 175 PHE A CA 1
ATOM 1436 C C . PHE A 1 175 ? 7.038 -6.330 18.421 1.00 87.75 175 PHE A C 1
ATOM 1438 O O . PHE A 1 175 ? 7.259 -7.521 18.655 1.00 87.75 175 PHE A O 1
ATOM 1445 N N . HIS A 1 176 ? 7.762 -5.343 18.957 1.00 86.81 176 HIS A N 1
ATOM 1446 C CA . HIS A 1 176 ? 8.784 -5.528 19.991 1.00 86.81 176 HIS A CA 1
ATOM 1447 C C . HIS A 1 176 ? 8.249 -5.352 21.427 1.00 86.81 176 HIS A C 1
ATOM 1449 O O . HIS A 1 176 ? 9.029 -5.452 22.369 1.00 86.81 176 HIS A O 1
ATOM 1455 N N . GLY A 1 177 ? 6.945 -5.112 21.618 1.00 87.88 177 GLY A N 1
ATOM 1456 C CA . GLY A 1 177 ? 6.324 -4.945 22.941 1.00 87.88 177 GLY A CA 1
ATOM 1457 C C . GLY A 1 177 ? 6.461 -3.542 23.550 1.00 87.88 177 GLY A C 1
ATOM 1458 O O . GLY A 1 177 ? 6.058 -3.312 24.687 1.00 87.88 177 GLY A O 1
ATOM 1459 N N . ASN A 1 178 ? 6.984 -2.567 22.803 1.00 91.50 178 ASN A N 1
ATOM 1460 C CA . ASN A 1 178 ? 7.158 -1.185 23.254 1.00 91.50 178 ASN A CA 1
ATOM 1461 C C . ASN A 1 178 ? 5.888 -0.355 22.997 1.00 91.50 178 ASN A C 1
ATOM 1463 O O . ASN A 1 178 ? 5.882 0.609 22.226 1.00 91.50 178 ASN A O 1
ATOM 1467 N N . HIS A 1 179 ? 4.789 -0.726 23.650 1.00 90.88 179 HIS A N 1
ATOM 1468 C CA . HIS A 1 179 ? 3.450 -0.191 23.372 1.00 90.88 179 HIS A CA 1
ATOM 1469 C C . HIS A 1 179 ? 3.338 1.337 23.508 1.00 90.88 179 HIS A C 1
ATOM 1471 O O . HIS A 1 179 ? 2.776 1.989 22.628 1.00 90.88 179 HIS A O 1
ATOM 1477 N N . SER A 1 180 ? 3.937 1.939 24.541 1.00 94.88 180 SER A N 1
ATOM 1478 C CA . SER A 1 180 ? 3.919 3.400 24.726 1.00 94.88 180 SER A CA 1
ATOM 1479 C C . SER A 1 180 ? 4.610 4.143 23.577 1.00 94.88 180 SER A C 1
ATOM 1481 O O . SER A 1 180 ? 4.142 5.192 23.133 1.00 94.88 180 SER A O 1
ATOM 1483 N N . GLN A 1 181 ? 5.705 3.584 23.051 1.00 95.44 181 GLN A N 1
ATOM 1484 C CA . GLN A 1 181 ? 6.410 4.159 21.905 1.00 95.44 181 GLN A CA 1
ATOM 1485 C C . GLN A 1 181 ? 5.616 3.962 20.615 1.00 95.44 181 GLN A C 1
ATOM 1487 O O . GLN A 1 181 ? 5.526 4.891 19.812 1.00 95.44 181 GLN A O 1
ATOM 1492 N N . ALA A 1 182 ? 4.993 2.794 20.434 1.00 95.00 182 ALA A N 1
ATOM 1493 C CA . ALA A 1 182 ? 4.099 2.547 19.309 1.00 95.00 182 ALA A CA 1
ATOM 1494 C C . ALA A 1 182 ? 2.977 3.591 19.249 1.00 95.00 182 ALA A C 1
ATOM 1496 O O . ALA A 1 182 ? 2.761 4.217 18.210 1.00 95.00 182 ALA A O 1
ATOM 1497 N N . GLU A 1 183 ? 2.327 3.844 20.388 1.00 96.38 183 GLU A N 1
ATOM 1498 C CA . GLU A 1 183 ? 1.281 4.855 20.498 1.00 96.38 183 GLU A CA 1
ATOM 1499 C C . GLU A 1 183 ? 1.805 6.269 20.217 1.00 96.38 183 GLU A C 1
ATOM 1501 O O . GLU A 1 183 ? 1.172 7.024 19.479 1.00 96.38 183 GLU A O 1
ATOM 1506 N N . HIS A 1 184 ? 2.981 6.631 20.734 1.00 96.81 184 HIS A N 1
ATOM 1507 C CA . HIS A 1 184 ? 3.598 7.933 20.462 1.00 96.81 184 HIS A CA 1
ATOM 1508 C C . HIS A 1 184 ? 3.802 8.187 18.963 1.00 96.81 184 HIS A C 1
ATOM 1510 O O . HIS A 1 184 ? 3.433 9.250 18.454 1.00 96.81 184 HIS A O 1
ATOM 1516 N N . TYR A 1 185 ? 4.364 7.219 18.235 1.00 97.31 185 TYR A N 1
ATOM 1517 C CA . TYR A 1 185 ? 4.588 7.357 16.793 1.00 97.31 185 TYR A CA 1
ATOM 1518 C C . TYR A 1 185 ? 3.284 7.330 15.994 1.00 97.31 185 TYR A C 1
ATOM 1520 O O . TYR A 1 185 ? 3.133 8.127 15.066 1.00 97.31 185 TYR A O 1
ATOM 1528 N N . PHE A 1 186 ? 2.315 6.505 16.396 1.00 97.62 186 PHE A N 1
ATOM 1529 C CA . PHE A 1 186 ? 0.977 6.513 15.809 1.00 97.62 186 PHE A CA 1
ATOM 1530 C C . PHE A 1 186 ? 0.302 7.882 15.960 1.00 97.62 186 PHE A C 1
ATOM 1532 O O . PHE A 1 186 ? -0.128 8.470 14.969 1.00 97.62 186 PHE A O 1
ATOM 1539 N N . ARG A 1 187 ? 0.294 8.464 17.168 1.00 98.00 187 ARG A N 1
ATOM 1540 C CA . ARG A 1 187 ? -0.279 9.800 17.409 1.00 98.00 187 ARG A CA 1
ATOM 1541 C C . ARG A 1 187 ? 0.419 10.887 16.592 1.00 98.00 187 ARG A C 1
ATOM 1543 O O . ARG A 1 187 ? -0.235 11.835 16.165 1.00 98.00 187 ARG A O 1
ATOM 1550 N N . LYS A 1 188 ? 1.727 10.765 16.342 1.00 97.88 188 LYS A N 1
ATOM 1551 C CA . LYS A 1 188 ? 2.443 11.668 15.426 1.00 97.88 188 LYS A CA 1
ATOM 1552 C C . LYS A 1 188 ? 1.972 11.523 13.981 1.00 97.88 188 LYS A C 1
ATOM 1554 O O . LYS A 1 188 ? 1.747 12.545 13.346 1.00 97.88 188 LYS A O 1
ATOM 1559 N N . ALA A 1 189 ? 1.785 10.300 13.484 1.00 98.12 189 ALA A N 1
ATOM 1560 C CA . ALA A 1 189 ? 1.259 10.073 12.137 1.00 98.12 189 ALA A CA 1
ATOM 1561 C C . ALA A 1 189 ? -0.162 10.644 11.986 1.00 98.12 189 ALA A C 1
ATOM 1563 O O . ALA A 1 189 ? -0.445 11.342 11.018 1.00 98.12 189 ALA A O 1
ATOM 1564 N N . VAL A 1 190 ? -1.028 10.432 12.985 1.00 98.38 190 VAL A N 1
ATOM 1565 C CA . VAL A 1 190 ? -2.398 10.974 13.014 1.00 98.38 190 VAL A CA 1
ATOM 1566 C C . VAL A 1 190 ? -2.414 12.504 12.942 1.00 98.38 190 VAL A C 1
ATOM 1568 O O . VAL A 1 190 ? -3.254 13.067 12.249 1.00 98.38 190 VAL A O 1
ATOM 1571 N N . LYS A 1 191 ? -1.473 13.193 13.603 1.00 97.94 191 LYS A N 1
ATOM 1572 C CA . LYS A 1 191 ? -1.369 14.665 13.574 1.00 97.94 191 LYS A CA 1
ATOM 1573 C C . LYS A 1 191 ? -1.021 15.247 12.200 1.00 97.94 191 LYS A C 1
ATOM 1575 O O . LYS A 1 191 ? -1.200 16.444 12.013 1.00 97.94 191 LYS A O 1
ATOM 1580 N N . LEU A 1 192 ? -0.531 14.434 11.261 1.00 98.12 192 LEU A N 1
ATOM 1581 C CA . LEU A 1 192 ? -0.263 14.874 9.887 1.00 98.12 192 LEU A CA 1
ATOM 1582 C C . LEU A 1 192 ? -1.538 14.957 9.041 1.00 98.12 192 LEU A C 1
ATOM 1584 O O . LEU A 1 192 ? -1.493 15.469 7.927 1.00 98.12 192 LEU A O 1
ATOM 1588 N N . TRP A 1 193 ? -2.666 14.452 9.541 1.00 98.38 193 TRP A N 1
ATOM 1589 C CA . TRP A 1 193 ? -3.947 14.572 8.865 1.00 98.38 193 TRP A CA 1
ATOM 1590 C C . TRP A 1 193 ? -4.432 16.023 8.836 1.00 98.38 193 TRP A C 1
ATOM 1592 O O . TRP A 1 193 ? -4.713 16.611 9.879 1.00 98.38 193 TRP A O 1
ATOM 1602 N N . ASP A 1 194 ? -4.605 16.577 7.638 1.00 97.88 194 ASP A N 1
ATOM 1603 C CA . ASP A 1 194 ? -5.073 17.956 7.427 1.00 97.88 194 ASP A CA 1
ATOM 1604 C C . ASP A 1 194 ? -6.527 18.037 6.923 1.00 97.88 194 ASP A C 1
ATOM 1606 O O . ASP A 1 194 ? -7.018 19.092 6.520 1.00 97.88 194 ASP A O 1
ATOM 1610 N N . GLY A 1 195 ? -7.234 16.904 6.919 1.00 97.56 195 GLY A N 1
ATOM 1611 C CA . GLY A 1 195 ? -8.584 16.793 6.375 1.00 97.56 195 GLY A CA 1
ATOM 1612 C C . GLY A 1 195 ? -8.649 16.408 4.898 1.00 97.56 195 GLY A C 1
ATOM 1613 O O . GLY A 1 195 ? -9.749 16.086 4.443 1.00 97.56 195 GLY A O 1
ATOM 1614 N N . LYS A 1 196 ? -7.531 16.419 4.168 1.00 98.06 196 LYS A N 1
ATOM 1615 C CA . LYS A 1 196 ? -7.434 16.073 2.740 1.00 98.06 196 LYS A CA 1
ATOM 1616 C C . LYS A 1 196 ? -6.527 14.867 2.514 1.00 98.06 196 LYS A C 1
ATOM 1618 O O . LYS A 1 196 ? -6.823 14.037 1.662 1.00 98.06 196 LYS A O 1
ATOM 1623 N N . GLY A 1 197 ? -5.470 14.762 3.309 1.00 97.94 197 GLY A N 1
ATOM 1624 C CA . GLY A 1 197 ? -4.514 13.669 3.290 1.00 97.94 197 GLY A CA 1
ATOM 1625 C C . GLY A 1 197 ? -3.551 13.760 4.470 1.00 97.94 197 GLY A C 1
ATOM 1626 O O . GLY A 1 197 ? -3.854 14.379 5.488 1.00 97.94 197 GLY A O 1
ATOM 1627 N N . LEU A 1 198 ? -2.383 13.129 4.340 1.00 98.31 198 LEU A N 1
ATOM 1628 C CA . LEU A 1 198 ? -1.290 13.274 5.304 1.00 98.31 198 LEU A CA 1
ATOM 1629 C C . LEU A 1 198 ? -0.312 14.325 4.777 1.00 98.31 198 LEU A C 1
ATOM 1631 O O . LEU A 1 198 ? 0.455 14.043 3.859 1.00 98.31 198 LEU A O 1
ATOM 1635 N N . ALA A 1 199 ? -0.370 15.528 5.350 1.00 97.69 199 ALA A N 1
ATOM 1636 C CA . ALA A 1 199 ? 0.430 16.702 4.995 1.00 97.69 199 ALA A CA 1
ATOM 1637 C C . ALA A 1 199 ? 1.871 16.601 5.526 1.00 97.69 199 ALA A C 1
ATOM 1639 O O . ALA A 1 199 ? 2.378 17.482 6.226 1.00 97.69 199 ALA A O 1
ATOM 1640 N N . ASP A 1 200 ? 2.507 15.476 5.221 1.00 97.50 200 ASP A N 1
ATOM 1641 C CA . ASP A 1 200 ? 3.847 15.123 5.651 1.00 97.50 200 ASP A CA 1
ATOM 1642 C C . ASP A 1 200 ? 4.924 15.869 4.847 1.00 97.50 200 ASP A C 1
ATOM 1644 O O . ASP A 1 200 ? 4.638 16.697 3.982 1.00 97.50 200 ASP A O 1
ATOM 1648 N N . ARG A 1 201 ? 6.196 15.588 5.122 1.00 96.31 201 ARG A N 1
ATOM 1649 C CA . ARG A 1 201 ? 7.324 16.278 4.494 1.00 96.31 201 ARG A CA 1
ATOM 1650 C C . ARG A 1 201 ? 7.348 16.164 2.968 1.00 96.31 201 ARG A C 1
ATOM 1652 O O . ARG A 1 201 ? 7.845 17.086 2.325 1.00 96.31 201 ARG A O 1
ATOM 1659 N N . VAL A 1 202 ? 6.828 15.076 2.392 1.00 95.50 202 VAL A N 1
ATOM 1660 C CA . VAL A 1 202 ? 6.708 14.948 0.930 1.00 95.50 202 VAL A CA 1
ATOM 1661 C C . VAL A 1 202 ? 5.672 15.939 0.420 1.00 95.50 202 VAL A C 1
ATOM 1663 O O . VAL A 1 202 ? 5.981 16.706 -0.484 1.00 95.50 202 VAL A O 1
ATOM 1666 N N . TYR A 1 203 ? 4.499 16.013 1.052 1.00 97.25 203 TYR A N 1
ATOM 1667 C CA . TYR A 1 203 ? 3.485 17.008 0.696 1.00 97.25 203 TYR A CA 1
ATOM 1668 C C . TYR A 1 203 ? 4.010 18.445 0.819 1.00 97.25 203 TYR A C 1
ATOM 1670 O O . TYR A 1 203 ? 3.844 19.234 -0.107 1.00 97.25 203 TYR A O 1
ATOM 1678 N N . GLN A 1 204 ? 4.709 18.777 1.911 1.00 96.94 204 GLN A N 1
ATOM 1679 C CA . GLN A 1 204 ? 5.264 20.126 2.105 1.00 96.94 204 GLN A CA 1
ATOM 1680 C C . GLN A 1 204 ? 6.264 20.527 1.009 1.00 96.94 204 GLN A C 1
ATOM 1682 O O . GLN A 1 204 ? 6.438 21.712 0.739 1.00 96.94 204 GLN A O 1
ATOM 1687 N N . LYS A 1 205 ? 6.943 19.550 0.397 1.00 96.88 205 LYS A N 1
ATOM 1688 C CA . LYS A 1 205 ? 7.950 19.786 -0.641 1.00 96.88 205 LYS A CA 1
ATOM 1689 C C . LYS A 1 205 ? 7.367 19.745 -2.053 1.00 96.88 205 LYS A C 1
ATOM 1691 O O . LYS A 1 205 ? 7.756 20.554 -2.885 1.00 96.88 205 LYS A O 1
ATOM 1696 N N . GLU A 1 206 ? 6.475 18.797 -2.316 1.00 96.69 206 GLU A N 1
ATOM 1697 C CA . GLU A 1 206 ? 6.028 18.450 -3.669 1.00 96.69 206 GLU A CA 1
ATOM 1698 C C . GLU A 1 206 ? 4.582 18.896 -3.969 1.00 96.69 206 GLU A C 1
ATOM 1700 O O . GLU A 1 206 ? 4.162 18.902 -5.123 1.00 96.69 206 GLU A O 1
ATOM 1705 N N . GLY A 1 207 ? 3.793 19.268 -2.953 1.00 96.38 207 GLY A N 1
ATOM 1706 C CA . GLY A 1 207 ? 2.421 19.773 -3.111 1.00 96.38 207 GLY A CA 1
ATOM 1707 C C . GLY A 1 207 ? 1.356 18.716 -3.436 1.00 96.38 207 GLY A C 1
ATOM 1708 O O . GLY A 1 207 ? 0.213 19.071 -3.726 1.00 96.38 207 GLY A O 1
ATOM 1709 N N . TYR A 1 208 ? 1.696 17.426 -3.380 1.00 97.44 208 TYR A N 1
ATOM 1710 C CA . TYR A 1 208 ? 0.761 16.312 -3.567 1.00 97.44 208 TYR A CA 1
ATOM 1711 C C . TYR A 1 208 ? 0.756 15.361 -2.365 1.00 97.44 208 TYR A C 1
ATOM 1713 O O . TYR A 1 208 ? 1.722 15.272 -1.608 1.00 97.44 208 TYR A O 1
ATOM 1721 N N . TYR A 1 209 ? -0.341 14.626 -2.201 1.00 98.31 209 TYR A N 1
ATOM 1722 C CA . TYR A 1 209 ? -0.490 13.568 -1.204 1.00 98.31 209 TYR A CA 1
ATOM 1723 C C . TYR A 1 209 ? -0.251 12.191 -1.832 1.00 98.31 209 TYR A C 1
ATOM 1725 O O . TYR A 1 209 ? -0.307 12.028 -3.054 1.00 98.31 209 TYR A O 1
ATOM 1733 N N . GLU A 1 210 ? -0.036 11.181 -0.985 1.00 97.94 210 GLU A N 1
ATOM 1734 C CA . GLU A 1 210 ? 0.217 9.805 -1.418 1.00 97.94 210 GLU A CA 1
ATOM 1735 C C . GLU A 1 210 ? -0.798 8.824 -0.806 1.00 97.94 210 GLU A C 1
ATOM 1737 O O . GLU A 1 210 ? -0.947 8.737 0.415 1.00 97.94 210 GLU A O 1
ATOM 1742 N N . THR A 1 211 ? -1.516 8.089 -1.660 1.00 98.56 211 THR A N 1
ATOM 1743 C CA . THR A 1 211 ? -2.645 7.212 -1.298 1.00 98.56 211 THR A CA 1
ATOM 1744 C C . THR A 1 211 ? -2.221 6.078 -0.374 1.00 98.56 211 THR A C 1
ATOM 1746 O O . THR A 1 211 ? -2.898 5.802 0.618 1.00 98.56 211 THR A O 1
ATOM 1749 N N . TYR A 1 212 ? -1.069 5.456 -0.640 1.00 98.19 212 TYR A N 1
ATOM 1750 C CA . TYR A 1 212 ? -0.572 4.344 0.171 1.00 98.19 212 TYR A CA 1
ATOM 1751 C C . TYR A 1 212 ? -0.340 4.745 1.636 1.00 98.19 212 TYR A C 1
ATOM 1753 O O . TYR A 1 212 ? -0.510 3.920 2.531 1.00 98.19 212 TYR A O 1
ATOM 1761 N N . LYS A 1 213 ? -0.034 6.021 1.921 1.00 98.25 213 LYS A N 1
ATOM 1762 C CA . LYS A 1 213 ? 0.143 6.505 3.299 1.00 98.25 213 LYS A CA 1
ATOM 1763 C C . LYS A 1 213 ? -1.167 6.500 4.085 1.00 98.25 213 LYS A C 1
ATOM 1765 O O . LYS A 1 213 ? -1.154 6.267 5.291 1.00 98.25 213 LYS A O 1
ATOM 1770 N N . LEU A 1 214 ? -2.300 6.711 3.411 1.00 98.75 214 LEU A N 1
ATOM 1771 C CA . LEU A 1 214 ? -3.622 6.576 4.025 1.00 98.75 214 LEU A CA 1
ATOM 1772 C C . LEU A 1 214 ? -3.913 5.116 4.383 1.00 98.75 214 LEU A C 1
ATOM 1774 O O . LEU A 1 214 ? -4.352 4.837 5.499 1.00 98.75 214 LEU A O 1
ATOM 1778 N N . ALA A 1 215 ? -3.620 4.191 3.463 1.00 98.56 215 ALA A N 1
ATOM 1779 C CA . ALA A 1 215 ? -3.757 2.757 3.705 1.00 98.56 215 ALA A CA 1
ATOM 1780 C C . ALA A 1 215 ? -2.856 2.298 4.863 1.00 98.56 215 ALA A C 1
ATOM 1782 O O . ALA A 1 215 ? -3.316 1.597 5.762 1.00 98.56 215 ALA A O 1
ATOM 1783 N N . MET A 1 216 ? -1.608 2.773 4.898 1.00 97.94 216 MET A N 1
ATOM 1784 C CA . MET A 1 216 ? -0.660 2.524 5.986 1.00 97.94 216 MET A CA 1
ATOM 1785 C C . MET A 1 216 ? -1.172 3.040 7.333 1.00 97.94 216 MET A C 1
ATOM 1787 O O . MET A 1 216 ? -1.138 2.298 8.310 1.00 97.94 216 MET A O 1
ATOM 1791 N N . LEU A 1 217 ? -1.704 4.266 7.402 1.00 98.56 217 LEU A N 1
ATOM 1792 C CA . LEU A 1 217 ? -2.254 4.805 8.649 1.00 98.56 217 LEU A CA 1
ATOM 1793 C C . LEU A 1 217 ? -3.455 3.989 9.145 1.00 98.56 217 LEU A C 1
ATOM 1795 O O . LEU A 1 217 ? -3.537 3.683 10.338 1.00 98.56 217 LEU A O 1
ATOM 1799 N N . TYR A 1 218 ? -4.367 3.613 8.242 1.00 98.56 218 TYR A N 1
ATOM 1800 C CA . TYR A 1 218 ? -5.494 2.740 8.575 1.00 98.56 218 TYR A CA 1
ATOM 1801 C C . TYR A 1 218 ? -5.005 1.382 9.090 1.00 98.56 218 TYR A C 1
ATOM 1803 O O . TYR A 1 218 ? -5.447 0.918 10.143 1.00 98.56 218 TYR A O 1
ATOM 1811 N N . TYR A 1 219 ? -4.055 0.766 8.383 1.00 97.44 219 TYR A N 1
ATOM 1812 C CA . TYR A 1 219 ? -3.472 -0.513 8.768 1.00 97.44 219 TYR A CA 1
ATOM 1813 C C . TYR A 1 219 ? -2.806 -0.448 10.144 1.00 97.44 219 TYR A C 1
ATOM 1815 O O . TYR A 1 219 ? -3.060 -1.305 10.988 1.00 97.44 219 TYR A O 1
ATOM 1823 N N . THR A 1 220 ? -2.001 0.583 10.407 1.00 96.75 220 THR A N 1
ATOM 1824 C CA . THR A 1 220 ? -1.362 0.788 11.709 1.00 96.75 220 THR A CA 1
ATOM 1825 C C . THR A 1 220 ? -2.400 0.974 12.811 1.00 96.75 220 THR A C 1
ATOM 1827 O O . THR A 1 220 ? -2.290 0.322 13.843 1.00 96.75 220 THR A O 1
ATOM 1830 N N . ALA A 1 221 ? -3.443 1.782 12.600 1.00 96.56 221 ALA A N 1
ATOM 1831 C CA . ALA A 1 221 ? -4.525 1.911 13.577 1.00 96.56 221 ALA A CA 1
ATOM 1832 C C . ALA A 1 221 ? -5.205 0.562 13.856 1.00 96.56 221 ALA A C 1
ATOM 1834 O O . ALA A 1 221 ? -5.434 0.219 15.014 1.00 96.56 221 ALA A O 1
ATOM 1835 N N . LYS A 1 222 ? -5.467 -0.237 12.814 1.00 94.81 222 LYS A N 1
ATOM 1836 C CA . LYS A 1 222 ? -6.029 -1.588 12.946 1.00 94.81 222 LYS A CA 1
ATOM 1837 C C . LYS A 1 222 ? -5.112 -2.519 13.740 1.00 94.81 222 LYS A C 1
ATOM 1839 O O . LYS A 1 222 ? -5.573 -3.167 14.673 1.00 94.81 222 LYS A O 1
ATOM 1844 N N . ALA A 1 223 ? -3.822 -2.549 13.418 1.00 92.75 223 ALA A N 1
ATOM 1845 C CA . ALA A 1 223 ? -2.825 -3.379 14.094 1.00 92.75 223 ALA A CA 1
ATOM 1846 C C . ALA A 1 223 ? -2.569 -2.965 15.557 1.00 92.75 223 ALA A C 1
ATOM 1848 O O . ALA A 1 223 ? -2.067 -3.762 16.342 1.00 92.75 223 ALA A O 1
ATOM 1849 N N . LEU A 1 224 ? -2.899 -1.732 15.939 1.00 92.81 224 LEU A N 1
ATOM 1850 C CA . LEU A 1 224 ? -2.804 -1.262 17.323 1.00 92.81 224 LEU A CA 1
ATOM 1851 C C . LEU A 1 224 ? -4.136 -1.352 18.083 1.00 92.81 224 LEU A C 1
ATOM 1853 O O . LEU A 1 224 ? -4.178 -0.967 19.246 1.00 92.81 224 LEU A O 1
ATOM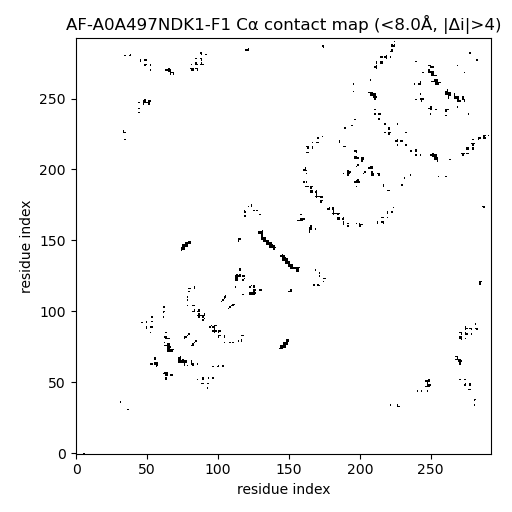 1857 N N . GLY A 1 225 ? -5.222 -1.807 17.445 1.00 92.06 225 GLY A N 1
ATOM 1858 C CA . GLY A 1 225 ? -6.556 -1.818 18.054 1.00 92.06 225 GLY A CA 1
ATOM 1859 C C . GLY A 1 225 ? -7.143 -0.418 18.285 1.00 92.06 225 GLY A C 1
ATOM 1860 O O . GLY A 1 225 ? -7.921 -0.236 19.211 1.00 92.06 225 GLY A O 1
ATOM 1861 N N . LYS A 1 226 ? -6.757 0.569 17.464 1.00 94.25 226 LYS A N 1
ATOM 1862 C CA . LYS A 1 226 ? -7.061 2.006 17.624 1.00 94.25 226 LYS A CA 1
ATOM 1863 C C . LYS A 1 226 ? -7.830 2.606 16.439 1.00 94.25 226 LYS A C 1
ATOM 1865 O O . LYS A 1 226 ? -7.712 3.797 16.143 1.00 94.25 226 LYS A O 1
ATOM 1870 N N . LEU A 1 227 ? -8.596 1.798 15.700 1.00 94.69 227 LEU A N 1
ATOM 1871 C CA . LEU A 1 227 ? -9.410 2.299 14.577 1.00 94.69 227 LEU A CA 1
ATOM 1872 C C . LEU A 1 227 ? -10.458 3.331 15.016 1.00 94.69 227 LEU A C 1
ATOM 1874 O O . LEU A 1 227 ? -10.792 4.232 14.252 1.00 94.69 227 LEU A O 1
ATOM 1878 N N . ASP A 1 228 ? -10.955 3.219 16.242 1.00 93.25 228 ASP A N 1
ATOM 1879 C CA . ASP A 1 228 ? -11.891 4.142 16.882 1.00 93.25 228 ASP A CA 1
ATOM 1880 C C . ASP A 1 228 ? -11.252 5.499 17.248 1.00 93.25 228 ASP A C 1
ATOM 1882 O O . ASP A 1 228 ? -11.960 6.511 17.352 1.00 93.25 228 ASP A O 1
ATOM 1886 N N . GLU A 1 229 ? -9.923 5.561 17.393 1.00 94.75 229 GLU A N 1
ATOM 1887 C CA . GLU A 1 229 ? -9.175 6.815 17.563 1.00 94.75 229 GLU A CA 1
ATOM 1888 C C . GLU A 1 229 ? -9.061 7.607 16.249 1.00 94.75 229 GLU A C 1
ATOM 1890 O O . GLU A 1 229 ? -8.943 8.836 16.276 1.00 94.75 229 GLU A O 1
ATOM 1895 N N . LEU A 1 230 ? -9.168 6.948 15.087 1.00 96.25 230 LEU A N 1
ATOM 1896 C CA . LEU A 1 230 ? -9.231 7.620 13.788 1.00 96.25 230 LEU A CA 1
ATOM 1897 C C . LEU A 1 230 ? -10.625 8.223 13.558 1.00 96.25 230 LEU A C 1
ATOM 1899 O O . LEU A 1 230 ? -11.430 7.711 12.783 1.00 96.25 230 LEU A O 1
ATOM 1903 N N . LYS A 1 231 ? -10.914 9.371 14.181 1.00 97.19 231 LYS A N 1
ATOM 1904 C CA . LYS A 1 231 ? -12.212 10.070 14.027 1.00 97.19 231 LYS A CA 1
ATOM 1905 C C . LYS A 1 231 ? -12.556 10.439 12.576 1.00 97.19 231 LYS A C 1
ATOM 1907 O O . LYS A 1 231 ? -13.717 10.655 12.256 1.00 97.19 231 LYS A O 1
ATOM 1912 N N . PHE A 1 232 ? -11.561 10.473 11.691 1.00 97.94 232 PHE A N 1
ATOM 1913 C CA . PHE A 1 232 ? -11.697 10.719 10.252 1.00 97.94 232 PHE A CA 1
ATOM 1914 C C . PHE A 1 232 ? -11.631 9.441 9.390 1.00 97.94 232 PHE A C 1
ATOM 1916 O O . PHE A 1 232 ? -11.504 9.545 8.173 1.00 97.94 232 PHE A O 1
ATOM 1923 N N . ARG A 1 233 ? -11.722 8.242 9.983 1.00 98.00 233 ARG A N 1
ATOM 1924 C CA . ARG A 1 233 ? -11.610 6.933 9.306 1.00 98.00 233 ARG A CA 1
ATOM 1925 C C . ARG A 1 233 ? -12.489 6.808 8.063 1.00 98.00 233 ARG A C 1
ATOM 1927 O O . ARG A 1 233 ? -12.000 6.414 7.012 1.00 98.00 233 ARG A O 1
ATOM 1934 N N . GLU A 1 234 ? -13.766 7.172 8.162 1.00 98.19 234 GLU A N 1
ATOM 1935 C CA . GLU A 1 234 ? -14.700 7.070 7.030 1.00 98.19 234 GLU A CA 1
ATOM 1936 C C . GLU A 1 234 ? -14.296 8.001 5.881 1.00 98.19 234 GLU A C 1
ATOM 1938 O O . GLU A 1 234 ? -14.316 7.600 4.718 1.00 98.19 234 GLU A O 1
ATOM 1943 N N . LYS A 1 235 ? -13.839 9.220 6.203 1.00 98.44 235 LYS A N 1
ATOM 1944 C CA . LYS A 1 235 ? -13.321 10.171 5.214 1.00 98.44 235 LYS A CA 1
ATOM 1945 C C . LYS A 1 235 ? -12.021 9.672 4.582 1.00 98.44 235 LYS A C 1
ATOM 1947 O O . LYS A 1 235 ? -11.872 9.770 3.368 1.00 98.44 235 LYS A O 1
ATOM 1952 N N . LEU A 1 236 ? -11.113 9.112 5.383 1.00 98.62 236 LEU A N 1
ATOM 1953 C CA . LEU A 1 236 ? -9.870 8.499 4.913 1.00 98.62 236 LEU A CA 1
ATOM 1954 C C . LEU A 1 236 ? -10.160 7.384 3.904 1.00 98.62 236 LEU A C 1
ATOM 1956 O O . LEU A 1 236 ? -9.610 7.412 2.806 1.00 98.62 236 LEU A O 1
ATOM 1960 N N . LEU A 1 237 ? -11.055 6.447 4.237 1.00 98.69 237 LEU A N 1
ATOM 1961 C CA . LEU A 1 237 ? -11.432 5.361 3.328 1.00 98.69 237 LEU A CA 1
ATOM 1962 C C . LEU A 1 237 ? -12.136 5.899 2.078 1.00 98.69 237 LEU A C 1
ATOM 1964 O O . LEU A 1 237 ? -11.792 5.503 0.970 1.00 98.69 237 LEU A O 1
ATOM 1968 N N . SER A 1 238 ? -13.053 6.859 2.230 1.00 98.44 238 SER A N 1
ATOM 1969 C CA . SER A 1 238 ? -13.712 7.505 1.089 1.00 98.44 238 SER A CA 1
ATOM 1970 C C . SER A 1 238 ? -12.705 8.123 0.114 1.00 98.44 238 SER A C 1
ATOM 1972 O O . SER A 1 238 ? -12.887 8.008 -1.095 1.00 98.44 238 SER A O 1
ATOM 1974 N N . ILE A 1 239 ? -11.632 8.748 0.610 1.00 98.69 239 ILE A N 1
ATOM 1975 C CA . ILE A 1 239 ? -10.570 9.301 -0.240 1.00 98.69 239 ILE A CA 1
ATOM 1976 C C . ILE A 1 239 ? -9.804 8.190 -0.954 1.00 98.69 239 ILE A C 1
ATOM 1978 O O . ILE A 1 239 ? -9.641 8.284 -2.166 1.00 98.69 239 ILE A O 1
ATOM 1982 N N . ILE A 1 240 ? -9.391 7.136 -0.238 1.00 98.75 240 ILE A N 1
ATOM 1983 C CA . ILE A 1 240 ? -8.711 5.981 -0.846 1.00 98.75 240 ILE A CA 1
ATOM 1984 C C . ILE A 1 240 ? -9.550 5.428 -2.001 1.00 98.75 240 ILE A C 1
ATOM 1986 O O . ILE A 1 240 ? -9.062 5.337 -3.122 1.00 98.75 240 ILE A O 1
ATOM 1990 N N . PHE A 1 241 ? -10.826 5.118 -1.762 1.00 98.56 241 PHE A N 1
ATOM 1991 C CA . PHE A 1 241 ? -11.677 4.474 -2.765 1.00 98.56 241 PHE A CA 1
ATOM 1992 C C . PHE A 1 241 ? -12.139 5.404 -3.894 1.00 98.56 241 PHE A C 1
ATOM 1994 O O . PHE A 1 241 ? -12.460 4.916 -4.973 1.00 98.56 241 PHE A O 1
ATOM 2001 N N . LYS A 1 242 ? -12.091 6.731 -3.714 1.00 98.25 242 LYS A N 1
ATOM 2002 C CA . LYS A 1 242 ? -12.221 7.695 -4.825 1.00 98.25 242 LYS A CA 1
ATOM 2003 C C . LYS A 1 242 ? -11.002 7.720 -5.754 1.00 98.25 242 LYS A C 1
ATOM 2005 O O . LYS A 1 242 ? -11.112 8.221 -6.866 1.00 98.25 242 LYS A O 1
ATOM 2010 N N . LEU A 1 243 ? -9.855 7.214 -5.300 1.00 98.62 243 LEU A N 1
ATOM 2011 C CA . LEU A 1 243 ? -8.607 7.135 -6.066 1.00 98.62 243 LEU A CA 1
ATOM 2012 C C . LEU A 1 243 ? -8.393 5.753 -6.706 1.00 98.62 243 LEU A C 1
ATOM 2014 O O . LEU A 1 243 ? -7.315 5.491 -7.244 1.00 98.62 243 LEU A O 1
ATOM 2018 N N . GLN A 1 244 ? -9.403 4.879 -6.656 1.00 98.75 244 GLN A N 1
ATOM 2019 C CA . GLN A 1 244 ? -9.421 3.646 -7.435 1.00 98.75 244 GLN A CA 1
ATOM 2020 C C . GLN A 1 244 ? -9.767 3.968 -8.894 1.00 98.75 244 GLN A C 1
ATOM 2022 O O . GLN A 1 244 ? -10.768 4.628 -9.167 1.00 98.75 244 GLN A O 1
ATOM 2027 N N . ALA A 1 245 ? -8.943 3.500 -9.823 1.00 98.56 245 ALA A N 1
ATOM 2028 C CA . ALA A 1 245 ? -9.165 3.637 -11.253 1.00 98.56 245 ALA A CA 1
ATOM 2029 C C . ALA A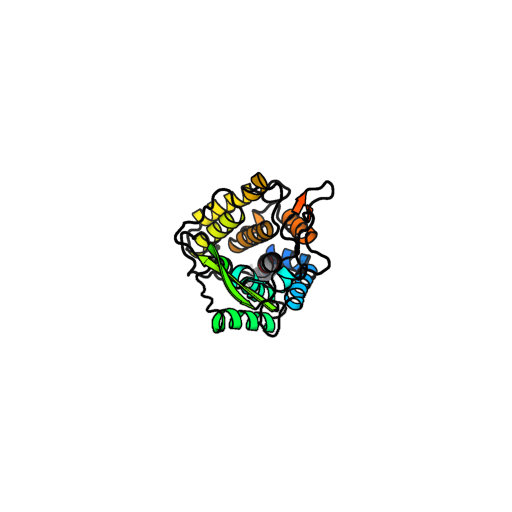 1 245 ? -10.168 2.596 -11.778 1.00 98.56 245 ALA A C 1
ATOM 2031 O O . ALA A 1 245 ? -10.499 1.609 -11.113 1.00 98.56 245 ALA A O 1
ATOM 2032 N N . ASP A 1 246 ? -10.615 2.779 -13.021 1.00 98.00 246 ASP A N 1
ATOM 2033 C CA . ASP A 1 246 ? -11.565 1.867 -13.666 1.00 98.00 246 ASP A CA 1
ATOM 2034 C C . ASP A 1 246 ? -11.006 0.447 -13.827 1.00 98.00 246 ASP A C 1
ATOM 2036 O O . ASP A 1 246 ? -11.744 -0.524 -13.638 1.00 98.00 246 ASP A O 1
ATOM 2040 N N . ASN A 1 247 ? -9.692 0.322 -14.054 1.00 97.81 247 ASN A N 1
ATOM 2041 C CA . ASN A 1 247 ? -8.978 -0.957 -14.132 1.00 97.81 247 ASN A CA 1
ATOM 2042 C C . ASN A 1 247 ? -8.854 -1.688 -12.774 1.00 97.81 247 ASN A C 1
ATOM 2044 O O . ASN A 1 247 ? -8.337 -2.799 -12.738 1.00 97.81 247 ASN A O 1
ATOM 2048 N N . GLY A 1 248 ? -9.309 -1.081 -11.670 1.00 98.62 248 GLY A N 1
ATOM 2049 C CA . GLY A 1 248 ? -9.283 -1.646 -10.318 1.00 98.62 248 GLY A CA 1
ATOM 2050 C C . GLY A 1 248 ? -8.054 -1.279 -9.479 1.00 98.62 248 GLY A C 1
ATOM 2051 O O . GLY A 1 248 ? -8.119 -1.390 -8.252 1.00 98.62 248 GLY A O 1
ATOM 2052 N N . GLY A 1 249 ? -6.973 -0.798 -10.098 1.00 98.69 249 GLY A N 1
ATOM 2053 C CA . GLY A 1 249 ? -5.768 -0.341 -9.406 1.00 98.69 249 GLY A CA 1
ATOM 2054 C C . GLY A 1 249 ? -5.955 1.019 -8.730 1.00 98.69 249 GLY A C 1
ATOM 2055 O O . GLY A 1 249 ? -6.886 1.763 -9.036 1.00 98.69 249 GLY A O 1
ATOM 2056 N N . PHE A 1 250 ? -5.065 1.368 -7.803 1.00 98.81 250 PHE A N 1
ATOM 2057 C CA . PHE A 1 250 ? -5.095 2.659 -7.105 1.00 98.81 250 PHE A CA 1
ATOM 2058 C C . PHE A 1 250 ? -3.976 3.581 -7.572 1.00 98.81 250 PHE A C 1
ATOM 2060 O O . PHE A 1 250 ? -2.817 3.169 -7.647 1.00 98.81 250 PHE A O 1
ATOM 2067 N N . TYR A 1 251 ? -4.316 4.849 -7.817 1.00 98.62 251 TYR A N 1
ATOM 2068 C CA . TYR A 1 251 ? -3.328 5.888 -8.096 1.00 98.62 251 TYR A CA 1
ATOM 2069 C C . TYR A 1 251 ? -2.493 6.199 -6.853 1.00 98.62 251 TYR A C 1
ATOM 2071 O O . TYR A 1 251 ? -3.040 6.458 -5.778 1.00 98.62 251 TYR A O 1
ATOM 2079 N N . THR A 1 252 ? -1.169 6.254 -7.004 1.00 97.06 252 THR A N 1
ATOM 2080 C CA . THR A 1 252 ? -0.256 6.539 -5.884 1.00 97.06 252 THR A CA 1
ATOM 2081 C C . THR A 1 252 ? -0.350 7.985 -5.411 1.00 97.06 252 THR A C 1
ATOM 2083 O O . THR A 1 252 ? -0.313 8.237 -4.209 1.00 97.06 252 THR A O 1
ATOM 2086 N N . ARG A 1 253 ? -0.456 8.944 -6.338 1.00 97.94 253 ARG A N 1
ATOM 2087 C CA . ARG A 1 253 ? -0.346 10.385 -6.055 1.00 97.94 253 ARG A CA 1
ATOM 2088 C C . ARG A 1 253 ? -1.617 11.126 -6.421 1.00 97.94 253 ARG A C 1
ATOM 2090 O O . ARG A 1 253 ? -2.185 10.905 -7.491 1.00 97.94 253 ARG A O 1
ATOM 2097 N N . TYR A 1 254 ? -2.018 12.056 -5.562 1.00 98.31 254 TYR A N 1
ATOM 2098 C CA . TYR A 1 254 ? -3.209 12.868 -5.778 1.00 98.31 254 TYR A CA 1
ATOM 2099 C C . TYR A 1 254 ? -3.054 14.284 -5.229 1.00 98.31 254 TYR A C 1
ATOM 2101 O O . TYR A 1 254 ? -2.268 14.551 -4.320 1.00 98.31 254 TYR A O 1
ATOM 2109 N N . THR A 1 255 ? -3.845 15.197 -5.777 1.00 97.69 255 THR A N 1
ATOM 2110 C CA . THR A 1 255 ? -4.033 16.555 -5.263 1.00 97.69 255 THR A CA 1
ATOM 2111 C C . THR A 1 255 ? -5.484 16.748 -4.842 1.00 97.69 255 THR A C 1
ATOM 2113 O O . THR A 1 255 ? -6.339 15.878 -5.040 1.00 97.69 255 THR A O 1
ATOM 2116 N N . TRP A 1 256 ? -5.773 17.885 -4.211 1.00 95.25 256 TRP A N 1
ATOM 2117 C CA . TRP A 1 256 ? -7.125 18.222 -3.787 1.00 95.25 256 TRP A CA 1
ATOM 2118 C C . TRP A 1 256 ? -7.726 19.292 -4.696 1.00 95.25 256 TRP A C 1
ATOM 2120 O O . TRP A 1 256 ? -7.150 20.364 -4.856 1.00 95.25 256 TRP A O 1
ATOM 2130 N N . SER A 1 257 ? -8.897 19.001 -5.255 1.00 91.56 257 SER A N 1
ATOM 2131 C CA . SER A 1 257 ? -9.709 19.925 -6.053 1.00 91.56 257 SER A CA 1
ATOM 2132 C C . SER A 1 257 ? -10.983 20.319 -5.301 1.00 91.56 257 SER A C 1
ATOM 2134 O O . SER A 1 257 ? -11.266 19.793 -4.221 1.00 91.56 257 SER A O 1
ATOM 2136 N N . GLU A 1 258 ? -11.787 21.214 -5.873 1.00 89.62 258 GLU A N 1
ATOM 2137 C CA . GLU A 1 258 ? -13.107 21.558 -5.326 1.00 89.62 258 GLU A CA 1
ATOM 2138 C C . GLU A 1 258 ? -14.036 20.335 -5.240 1.00 89.62 258 GLU A C 1
ATOM 2140 O O . GLU A 1 258 ? -14.836 20.223 -4.315 1.00 89.62 258 GLU A O 1
ATOM 2145 N N . GLN A 1 259 ? -13.878 19.368 -6.150 1.00 90.81 259 GLN A N 1
ATOM 2146 C CA . GLN A 1 259 ? -14.656 18.127 -6.199 1.00 90.81 259 GLN A CA 1
ATOM 2147 C C . GLN A 1 259 ? -14.078 17.016 -5.295 1.00 90.81 259 GLN A C 1
ATOM 2149 O O . GLN A 1 259 ? -14.650 15.927 -5.190 1.00 90.81 259 GLN A O 1
ATOM 2154 N N . GLY A 1 260 ? -12.964 17.284 -4.601 1.00 95.31 260 GLY A N 1
ATOM 2155 C CA . GLY A 1 260 ? -12.283 16.345 -3.709 1.00 95.31 260 GLY A CA 1
ATOM 2156 C C . GLY A 1 260 ? -10.959 15.811 -4.275 1.00 95.31 260 GLY A C 1
ATOM 2157 O O . GLY A 1 260 ? -10.310 16.508 -5.066 1.00 95.31 260 GLY A O 1
ATOM 2158 N N . PRO A 1 261 ? -10.512 14.614 -3.844 1.00 97.69 261 PRO A N 1
ATOM 2159 C CA . PRO A 1 261 ? -9.228 14.066 -4.263 1.00 97.69 261 PRO A CA 1
ATOM 2160 C C . PRO A 1 261 ? -9.254 13.745 -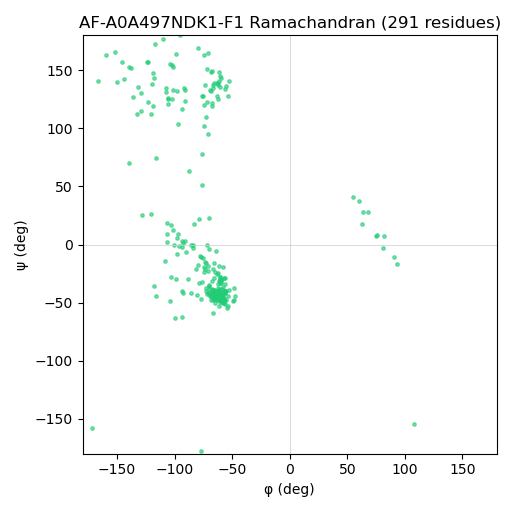5.760 1.00 97.69 261 PRO A C 1
ATOM 2162 O O . PRO A 1 261 ? -10.212 13.152 -6.255 1.00 97.69 261 PRO A O 1
ATOM 2165 N N . LYS A 1 262 ? -8.196 14.130 -6.472 1.00 97.50 262 LYS A N 1
ATOM 2166 C CA . LYS A 1 262 ? -8.019 13.852 -7.898 1.00 97.50 262 LYS A CA 1
ATOM 2167 C C . LYS A 1 262 ? -6.614 13.299 -8.137 1.00 97.50 262 LYS A C 1
ATOM 2169 O O . LYS A 1 262 ? -5.665 13.884 -7.609 1.00 97.50 262 LYS A O 1
ATOM 2174 N N . PRO A 1 263 ? -6.450 12.232 -8.939 1.00 97.69 263 PRO A N 1
ATOM 2175 C CA . PRO A 1 263 ? -5.128 11.755 -9.329 1.00 97.69 263 PRO A CA 1
ATOM 2176 C C . PRO A 1 263 ? -4.282 12.888 -9.915 1.00 97.69 263 PRO A C 1
ATOM 2178 O O . PRO A 1 263 ? -4.791 13.743 -10.650 1.00 97.69 263 PRO A O 1
ATOM 2181 N N . LEU A 1 264 ? -2.993 12.906 -9.581 1.00 96.75 264 LEU A N 1
ATOM 2182 C CA . LEU A 1 264 ? -2.058 13.857 -10.177 1.00 96.75 264 LEU A CA 1
ATOM 2183 C C . LEU A 1 264 ? -2.030 13.644 -11.709 1.00 96.75 264 LEU A C 1
ATOM 2185 O O . LEU A 1 264 ? -2.133 12.499 -12.153 1.00 96.75 264 LEU A O 1
ATOM 2189 N N . PRO A 1 265 ? -1.902 14.693 -12.543 1.00 94.31 265 PRO A N 1
ATOM 2190 C CA . PRO A 1 265 ? -1.766 14.509 -13.987 1.00 94.31 265 PRO A CA 1
ATOM 2191 C C . PRO A 1 265 ? -0.618 13.550 -14.330 1.00 94.31 265 PRO A C 1
ATOM 2193 O O . PRO A 1 265 ? 0.498 13.723 -13.846 1.00 94.31 265 PRO A O 1
ATOM 2196 N N . GLY A 1 266 ? -0.906 12.528 -15.140 1.00 92.69 266 GLY A N 1
ATOM 2197 C CA . GLY A 1 266 ? 0.059 11.481 -15.491 1.00 92.69 266 GLY A CA 1
ATOM 2198 C C . GLY A 1 266 ? 0.343 10.460 -14.382 1.00 92.69 266 GLY A C 1
ATOM 2199 O O . GLY A 1 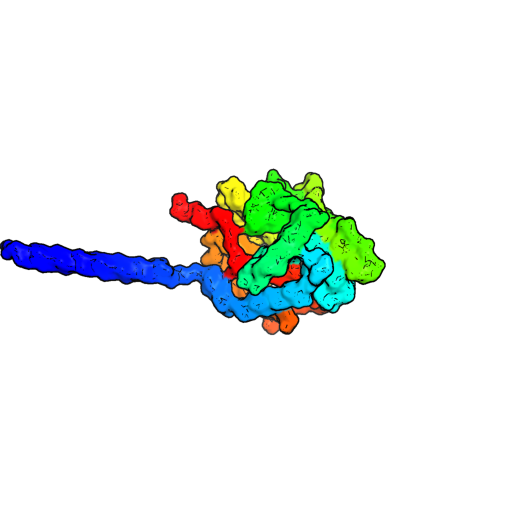266 ? 1.241 9.639 -14.546 1.00 92.69 266 GLY A O 1
ATOM 2200 N N . ALA A 1 267 ? -0.386 10.488 -13.260 1.00 94.44 267 ALA A N 1
ATOM 2201 C CA . ALA A 1 267 ? -0.292 9.437 -12.254 1.00 94.44 267 ALA A CA 1
ATOM 2202 C C . ALA A 1 267 ? -0.735 8.094 -12.839 1.00 94.44 267 ALA A C 1
ATOM 2204 O O . ALA A 1 267 ? -1.742 8.012 -13.541 1.00 94.44 267 ALA A O 1
ATOM 2205 N N . THR A 1 268 ? -0.005 7.047 -12.481 1.00 96.81 268 THR A N 1
ATOM 2206 C CA . THR A 1 268 ? -0.328 5.662 -12.808 1.00 96.81 268 THR A CA 1
ATOM 2207 C C . THR A 1 268 ? -0.900 4.951 -11.587 1.00 96.81 268 THR A C 1
ATOM 2209 O O . THR A 1 268 ? -0.667 5.333 -10.432 1.00 96.81 268 THR A O 1
ATOM 2212 N N . THR A 1 269 ? -1.685 3.919 -11.852 1.00 98.31 269 THR A N 1
ATOM 2213 C CA . THR A 1 269 ? -2.008 2.875 -10.889 1.00 98.31 269 THR A CA 1
ATOM 2214 C C . THR A 1 269 ? -0.762 2.061 -10.572 1.00 98.31 269 THR A C 1
ATOM 2216 O O . THR A 1 269 ? 0.141 1.959 -11.400 1.00 98.31 269 THR A O 1
ATOM 2219 N N . ASN A 1 270 ? -0.664 1.527 -9.357 1.00 98.38 270 ASN A N 1
ATOM 2220 C CA . ASN A 1 270 ? 0.559 0.871 -8.899 1.00 98.38 270 ASN A CA 1
ATOM 2221 C C . ASN A 1 270 ? 0.266 -0.347 -8.012 1.00 98.38 270 ASN A C 1
ATOM 2223 O O . ASN A 1 270 ? -0.670 -0.338 -7.202 1.00 98.38 270 ASN A O 1
ATOM 2227 N N . THR A 1 271 ? 1.076 -1.393 -8.173 1.00 98.75 271 THR A N 1
ATOM 2228 C CA . THR A 1 271 ? 0.941 -2.670 -7.463 1.00 98.75 271 THR A CA 1
ATOM 2229 C C . THR A 1 271 ? 1.157 -2.545 -5.955 1.00 98.75 271 THR A C 1
ATOM 2231 O O . THR A 1 271 ? 0.304 -3.026 -5.205 1.00 98.75 271 THR A O 1
ATOM 2234 N N . GLU A 1 272 ? 2.206 -1.861 -5.486 1.00 98.31 272 GLU A N 1
ATOM 2235 C CA . GLU A 1 272 ? 2.431 -1.576 -4.059 1.00 98.31 272 GLU A CA 1
ATOM 2236 C C . GLU A 1 272 ? 1.213 -0.880 -3.433 1.00 98.31 272 GLU A C 1
ATOM 2238 O O . GLU A 1 272 ? 0.640 -1.374 -2.458 1.00 98.31 272 GLU A O 1
ATOM 2243 N N . THR A 1 273 ? 0.764 0.235 -4.019 1.00 98.62 273 THR A N 1
ATOM 2244 C CA . THR A 1 273 ? -0.364 1.019 -3.488 1.00 98.62 273 THR A CA 1
ATOM 2245 C C . THR A 1 273 ? -1.644 0.186 -3.443 1.00 98.62 273 THR A C 1
ATOM 2247 O O . THR A 1 273 ? -2.344 0.174 -2.428 1.00 98.62 273 THR A O 1
ATOM 2250 N N . THR A 1 274 ? -1.934 -0.553 -4.514 1.00 98.88 274 THR A N 1
ATOM 2251 C CA . THR A 1 274 ? -3.121 -1.414 -4.604 1.00 98.88 274 THR A CA 1
ATOM 2252 C C . THR A 1 274 ? -3.076 -2.536 -3.566 1.00 98.88 274 THR A C 1
ATOM 2254 O O . THR A 1 274 ? -4.052 -2.768 -2.848 1.00 98.88 274 THR A O 1
ATOM 2257 N N . SER A 1 275 ? -1.921 -3.185 -3.418 1.00 98.81 275 SER A N 1
ATOM 2258 C CA . SER A 1 275 ? -1.714 -4.249 -2.435 1.00 98.81 275 SER A CA 1
ATOM 2259 C C . SER A 1 275 ? -1.855 -3.734 -1.004 1.00 98.81 275 SER A C 1
ATOM 2261 O O . SER A 1 275 ? -2.516 -4.373 -0.186 1.00 98.81 275 SER A O 1
ATOM 2263 N N . LEU A 1 276 ? -1.300 -2.556 -0.700 1.00 98.56 276 LEU A N 1
ATOM 2264 C CA . LEU A 1 276 ? -1.402 -1.932 0.620 1.00 98.56 276 LEU A CA 1
ATOM 2265 C C . LEU A 1 276 ? -2.845 -1.600 0.999 1.00 98.56 276 LEU A C 1
ATOM 2267 O O . LEU A 1 276 ? -3.220 -1.819 2.149 1.00 98.56 276 LEU A O 1
ATOM 2271 N N . VAL A 1 277 ? -3.672 -1.129 0.060 1.00 98.75 277 VAL A N 1
ATOM 2272 C CA . VAL A 1 277 ? -5.105 -0.904 0.317 1.00 98.75 277 VAL A CA 1
ATOM 2273 C C . VAL A 1 277 ? -5.807 -2.215 0.668 1.00 98.75 277 VAL A C 1
ATOM 2275 O O . VAL A 1 277 ? -6.545 -2.268 1.653 1.00 98.75 277 VAL A O 1
ATOM 2278 N N . ILE A 1 278 ? -5.543 -3.291 -0.078 1.00 98.75 278 ILE A N 1
ATOM 2279 C CA . ILE A 1 278 ? -6.128 -4.604 0.218 1.00 98.75 278 ILE A CA 1
ATOM 2280 C C . ILE A 1 278 ? -5.685 -5.085 1.603 1.00 98.75 278 ILE A C 1
ATOM 2282 O O . ILE A 1 278 ? -6.533 -5.368 2.447 1.00 98.75 278 ILE A O 1
ATOM 2286 N N . ILE A 1 279 ? -4.374 -5.114 1.868 1.00 97.94 279 ILE A N 1
ATOM 2287 C CA . ILE A 1 279 ? -3.787 -5.525 3.155 1.00 97.94 279 ILE A CA 1
ATOM 2288 C C . ILE A 1 279 ? -4.394 -4.718 4.308 1.00 97.94 279 ILE A C 1
ATOM 2290 O O . ILE A 1 279 ? -4.785 -5.288 5.334 1.00 97.94 279 ILE A O 1
ATOM 2294 N N . ALA A 1 280 ? -4.526 -3.400 4.129 1.00 97.69 280 ALA A N 1
ATOM 2295 C CA . ALA A 1 280 ? -5.069 -2.498 5.133 1.00 97.69 280 ALA A CA 1
ATOM 2296 C C . ALA A 1 280 ? -6.466 -2.913 5.599 1.00 97.69 280 ALA A C 1
ATOM 2298 O O . ALA A 1 280 ? -6.744 -2.799 6.792 1.00 97.69 280 ALA A O 1
ATOM 2299 N N . LEU A 1 281 ? -7.311 -3.477 4.729 1.00 97.06 281 LEU A N 1
ATOM 2300 C CA . LEU A 1 281 ? -8.662 -3.921 5.088 1.00 97.06 281 LEU A CA 1
ATOM 2301 C C . LEU A 1 281 ? -8.771 -5.429 5.362 1.00 97.06 281 LEU A C 1
ATOM 2303 O O . LEU A 1 281 ? -9.577 -5.825 6.199 1.00 97.06 281 LEU A O 1
ATOM 2307 N N . THR A 1 282 ? -7.950 -6.279 4.744 1.00 94.75 282 THR A N 1
ATOM 2308 C CA . THR A 1 282 ? -8.134 -7.743 4.812 1.00 94.75 282 THR A CA 1
ATOM 2309 C C . THR A 1 282 ? -7.175 -8.461 5.755 1.00 94.75 282 THR A C 1
ATOM 2311 O O . THR A 1 282 ? -7.542 -9.495 6.309 1.00 94.75 282 THR A O 1
ATOM 2314 N N . TYR A 1 283 ? -5.970 -7.929 5.980 1.00 92.38 283 TYR A N 1
ATOM 2315 C CA . TYR A 1 283 ? -4.936 -8.619 6.752 1.00 92.38 283 TYR A CA 1
ATOM 2316 C C . TYR A 1 283 ? -4.884 -8.149 8.206 1.00 92.38 283 TYR A C 1
ATOM 2318 O O . TYR A 1 283 ? -4.816 -6.949 8.465 1.00 92.38 283 TYR A O 1
ATOM 2326 N N . THR A 1 284 ? -4.842 -9.081 9.157 1.00 84.50 284 THR A N 1
ATOM 2327 C CA . THR A 1 284 ? -4.646 -8.781 10.583 1.00 84.50 284 THR A CA 1
ATOM 2328 C C . THR A 1 284 ? -3.363 -9.462 11.061 1.00 84.50 284 THR A C 1
ATOM 2330 O O . THR A 1 284 ? -3.275 -10.690 10.985 1.00 84.50 284 THR A O 1
ATOM 2333 N N . PRO A 1 285 ? -2.359 -8.715 11.550 1.00 74.12 285 PRO A N 1
ATOM 2334 C CA . PRO A 1 285 ? -1.116 -9.313 12.018 1.00 74.12 285 PRO A CA 1
ATOM 2335 C C . PRO A 1 285 ? -1.356 -10.107 13.312 1.00 74.12 285 PRO A C 1
ATOM 2337 O O . PRO A 1 285 ? -1.987 -9.624 14.253 1.00 74.12 285 PRO A O 1
ATOM 2340 N N . GLN A 1 286 ? -0.837 -11.334 13.379 1.00 63.62 286 GLN A N 1
ATOM 2341 C CA . GLN A 1 286 ? -0.902 -12.156 14.592 1.00 63.62 286 GLN A CA 1
ATOM 2342 C C . GLN A 1 286 ? -0.125 -11.476 15.739 1.00 63.62 286 GLN A C 1
ATOM 2344 O O . GLN A 1 286 ? 0.967 -10.945 15.523 1.00 63.62 286 GLN A O 1
ATOM 2349 N N . ASN A 1 287 ? -0.691 -11.518 16.955 1.00 52.59 287 ASN A N 1
ATOM 2350 C CA . ASN A 1 287 ? -0.244 -10.866 18.207 1.00 52.59 287 ASN A CA 1
ATOM 2351 C C . ASN A 1 287 ? -0.593 -9.377 18.392 1.00 52.59 287 ASN A C 1
ATOM 2353 O O . ASN A 1 287 ? -0.386 -8.841 19.476 1.00 52.59 287 ASN A O 1
ATOM 2357 N N . ALA A 1 288 ? -1.224 -8.730 17.410 1.00 48.59 288 ALA A N 1
ATOM 2358 C CA . ALA A 1 288 ? -1.829 -7.405 17.587 1.00 48.59 288 ALA A CA 1
ATOM 2359 C C . ALA A 1 288 ? -3.110 -7.410 18.445 1.00 48.59 288 ALA A C 1
ATOM 2361 O O . ALA A 1 288 ? -3.702 -6.360 18.634 1.00 48.59 288 ALA A O 1
ATOM 2362 N N . MET A 1 289 ? -3.568 -8.568 18.935 1.00 44.28 289 MET A N 1
ATOM 2363 C CA . MET A 1 289 ? -4.807 -8.707 19.718 1.00 44.28 289 MET A CA 1
ATOM 2364 C C . MET A 1 289 ? -4.576 -8.949 21.221 1.00 44.28 289 MET A C 1
ATOM 2366 O O . MET A 1 289 ? -5.543 -9.054 21.963 1.00 44.28 289 MET A O 1
ATOM 2370 N N . CYS A 1 290 ? -3.329 -8.967 21.709 1.00 43.62 290 CYS A N 1
ATOM 2371 C CA . CYS A 1 290 ? -3.031 -9.080 23.150 1.00 43.62 290 CYS A CA 1
ATOM 2372 C C . CYS A 1 290 ? -3.202 -7.756 23.934 1.00 43.62 290 CYS A C 1
ATOM 2374 O O . CYS A 1 290 ? -2.644 -7.613 25.013 1.00 43.62 290 CYS A O 1
ATOM 2376 N N . TRP A 1 291 ? -3.979 -6.788 23.435 1.00 48.06 291 TRP A N 1
ATOM 2377 C CA . TRP A 1 291 ? -4.261 -5.514 24.128 1.00 48.06 291 TRP A CA 1
ATOM 2378 C C . TRP A 1 291 ? -5.405 -5.616 25.159 1.00 48.06 291 TRP A C 1
ATOM 2380 O O . TRP A 1 291 ? -5.986 -4.599 25.528 1.00 48.06 291 TRP A O 1
ATOM 2390 N N . GLN A 1 292 ? -5.767 -6.828 25.592 1.00 35.44 292 GLN A N 1
ATOM 2391 C CA . GLN A 1 292 ? -6.872 -7.075 26.534 1.00 35.44 292 GLN A CA 1
ATOM 2392 C C . GLN A 1 292 ? -6.482 -7.941 27.747 1.00 35.44 292 GLN A C 1
ATOM 2394 O O . GLN A 1 292 ? -7.351 -8.585 28.331 1.00 35.44 292 GLN A O 1
ATOM 2399 N N . SER A 1 293 ? -5.205 -7.969 28.140 1.00 33.06 293 SER A N 1
ATOM 2400 C CA . SER A 1 293 ? -4.789 -8.542 29.433 1.00 33.06 293 SER A CA 1
ATOM 2401 C C . SER A 1 293 ? -4.430 -7.456 30.432 1.00 33.06 293 SER A C 1
ATOM 2403 O O . SER A 1 293 ? -3.509 -6.679 30.090 1.00 33.06 293 SER A O 1
#

Nearest PDB structures (foldseek):
  5z3c-assembly1_A  TM=2.746E-01  e=2.614E-02  Kribbella flavida DSM 17836
  7xr7-assembly1_A  TM=4.319E-01  e=2.010E-01  Streptomyces showdoensis
  4mu9-assembly2_B  TM=2.940E-01  e=3.189E-02  Bacteroides thetaiotaomicron VPI-5482
  7xq4-assembly1_A  TM=4.303E-01  e=4.035E-01  Streptomyces showdoensis

Sequence (293 aa):
MSVWKWVALLLIIALTTFVFVYVFMNVFMASESLAEKDRKTYSLQLQRAADYLKANFNEDLKLVCESPDTAEFARTYWLVADNLYASYALKPYYPEIAQEISMQLRNVWGYREDALHGILFNHKRVPSPACITVQVTVEDRWPAYIVKTEKATNKRLDIRDYADRLCYKALIEAFHGNHSQAEHYFRKAVKLWDGKGLADRVYQKEGYYETYKLAMLYYTAKALGKLDELKFREKLLSIIFKLQADNGGFYTRYTWSEQGPKPLPGATTNTETTSLVIIALTYTPQNAMCWQS

Mean predicted aligned error: 7.28 Å

Foldseek 3Di:
DDPVVVVVVVVVVVVVVVVCCVVVCCVVVPPDDPLRVLCVVCVVLLLLLLVLQVVQQDPVLLFGFFFPPDLQRSQEGELQLFLVLNLVLNCVPPVPSSVSSVCSSCPPVVDDCQDLSNLLQLSLNPDVQHADWDKDFPDDDPPRHTYIYTDGDPHGDDQPQDLLSLLSQLSNCVSVVVNVRSVVSLVVSLVLDPLQARCGPCCVPPVKHFLLSLLSNLLSCQLQVNNVVNPCNVVSVVLQSVQQDPSSFGFGIWHADPVGTDHDVVTGGTSSSSSSNSCSSPPHHPPSPPPPD

Secondary structure (DSSP, 8-state):
--HHHHHHHHHHHHHHHHHHHHHHHHHHHT---HHHHHHHHTHHHHHHHHHHHHHTEETTTTEE-S-TTSHHHHTEEEIIIIIIHHHHHTTTT-HHHHHHHHHHHHHTS---TTSGGGGGGT-TTS-SSPEEEEEEEEEEETTTEEEEEEEEEEEEP--TT-HHHHHHHHHHHHHTT-HHHHHHHHHHHHTTB-SSSB--HHHHHHS-EEHHHHHHHHHHHHHTT-TTT-TTHHHHHHHHHHTB-TTS-EESEEEEETTEEEEPTTPPEEHHHHHHHHHHHH---TTTT-TT-

pLDDT: mean 91.07, std 11.72, range [33.06, 98.94]

Solvent-accessible surface area (backbone atoms only — not comparable to full-atom values): 15638 Å² total; per-residue (Å²): 133,60,71,65,60,56,53,51,51,52,52,51,52,52,49,51,50,51,51,49,52,52,51,49,50,51,57,65,72,60,62,75,50,70,59,56,54,51,33,61,76,42,41,69,61,47,48,36,26,45,49,30,51,57,73,43,47,36,84,88,76,38,42,35,30,39,19,81,83,40,80,70,34,46,27,25,29,34,53,50,70,23,30,52,35,37,26,59,37,23,44,90,81,39,47,67,61,13,47,46,26,50,47,38,39,44,77,73,69,62,57,62,59,47,42,70,77,33,44,75,69,62,28,83,59,33,57,86,77,48,47,37,63,43,81,42,78,78,45,76,46,86,90,70,38,34,36,32,37,70,45,73,49,95,46,73,48,83,42,80,59,33,49,55,44,17,31,51,50,14,48,53,27,43,78,72,68,37,51,72,57,12,51,54,30,40,55,53,33,58,67,29,52,74,88,85,47,57,65,21,54,62,22,76,74,70,70,40,33,54,44,42,44,55,24,42,49,52,27,45,26,52,48,66,70,37,54,83,73,43,83,55,46,69,59,54,50,53,50,51,63,64,38,45,44,94,75,23,30,21,36,39,37,27,38,81,53,98,93,37,74,39,68,37,90,89,56,48,43,28,36,37,34,29,18,40,47,36,31,38,54,72,60,77,48,86,77,44,74,71,87,79,121